Protein AF-A0AAU8L8U0-F1 (afdb_monomer_lite)

Structure (mmCIF, N/CA/C/O backbone):
data_AF-A0AAU8L8U0-F1
#
_entry.id   AF-A0AAU8L8U0-F1
#
loop_
_atom_site.group_PDB
_atom_site.id
_atom_site.type_symbol
_atom_site.label_atom_id
_atom_site.label_alt_id
_atom_site.label_comp_id
_atom_site.label_asym_id
_atom_site.label_entity_id
_atom_site.label_seq_id
_atom_site.pdbx_PDB_ins_code
_atom_site.Cartn_x
_atom_site.Cartn_y
_atom_site.Cartn_z
_atom_site.occupancy
_atom_site.B_iso_or_equiv
_atom_site.auth_seq_id
_atom_site.auth_comp_id
_atom_site.auth_asym_id
_atom_site.auth_atom_id
_atom_site.pdbx_PDB_model_num
ATOM 1 N N . MET A 1 1 ? 2.811 -18.750 1.504 1.00 63.50 1 MET A N 1
ATOM 2 C CA . MET A 1 1 ? 1.830 -18.283 2.502 1.00 63.50 1 MET A CA 1
ATOM 3 C C . MET A 1 1 ? 2.233 -16.910 3.028 1.00 63.50 1 MET A C 1
ATOM 5 O O . MET A 1 1 ? 3.402 -16.705 3.338 1.00 63.50 1 MET A O 1
ATOM 9 N N . SER A 1 2 ? 1.297 -15.963 3.066 1.00 81.81 2 SER A N 1
ATOM 10 C CA . SER A 1 2 ? 1.483 -14.589 3.555 1.00 81.81 2 SER A CA 1
ATOM 11 C C . SER A 1 2 ? 0.410 -14.260 4.590 1.00 81.81 2 SER A C 1
ATOM 13 O O . SER A 1 2 ? -0.713 -14.748 4.481 1.00 81.81 2 SER A O 1
ATOM 15 N N . HIS A 1 3 ? 0.745 -13.417 5.567 1.00 87.12 3 HIS A N 1
ATOM 16 C CA . HIS A 1 3 ? -0.188 -12.967 6.596 1.00 87.12 3 HIS A CA 1
ATOM 17 C C . HIS A 1 3 ? -0.294 -11.446 6.588 1.00 87.12 3 HIS A C 1
ATOM 19 O O . HIS A 1 3 ? 0.712 -10.741 6.707 1.00 87.12 3 HIS A O 1
ATOM 25 N N . LEU A 1 4 ? -1.519 -10.940 6.494 1.00 92.69 4 LEU A N 1
ATOM 26 C CA . LEU A 1 4 ? -1.807 -9.516 6.433 1.00 92.69 4 LEU A CA 1
ATOM 27 C C . LEU A 1 4 ? -2.650 -9.095 7.633 1.00 92.69 4 LEU A C 1
ATOM 29 O O . LEU A 1 4 ? -3.730 -9.622 7.856 1.00 92.69 4 LEU A O 1
ATOM 33 N N . PHE A 1 5 ? -2.170 -8.120 8.399 1.00 93.25 5 PHE A N 1
ATOM 34 C CA . PHE A 1 5 ? -2.991 -7.485 9.426 1.00 93.25 5 PHE A CA 1
ATOM 35 C C . PHE A 1 5 ? -4.031 -6.574 8.771 1.00 93.25 5 PHE A C 1
ATOM 37 O O . PHE A 1 5 ? -3.665 -5.721 7.958 1.00 93.25 5 PHE A O 1
ATOM 44 N N . VAL A 1 6 ? -5.295 -6.746 9.146 1.00 94.88 6 VAL A N 1
ATOM 45 C CA . VAL A 1 6 ? -6.437 -5.990 8.631 1.00 94.88 6 VAL A CA 1
ATOM 46 C C . VAL A 1 6 ? -7.261 -5.477 9.807 1.00 94.88 6 VAL A C 1
ATOM 48 O O . VAL A 1 6 ? -7.524 -6.205 10.763 1.00 94.88 6 VAL A O 1
ATOM 51 N N . THR A 1 7 ? -7.678 -4.220 9.734 1.00 94.50 7 THR A N 1
ATOM 52 C CA . THR A 1 7 ? -8.614 -3.594 10.666 1.00 94.50 7 THR A CA 1
ATOM 53 C C . THR A 1 7 ? -9.893 -3.207 9.949 1.00 94.50 7 THR A C 1
ATOM 55 O O . THR A 1 7 ? -9.892 -2.885 8.761 1.00 94.50 7 THR A O 1
ATOM 58 N N . SER A 1 8 ? -10.996 -3.230 10.686 1.00 93.06 8 SER A N 1
ATOM 59 C CA . SER A 1 8 ? -12.316 -2.851 10.197 1.00 93.06 8 SER A CA 1
ATOM 60 C C . SER A 1 8 ? -13.022 -2.003 11.242 1.00 93.06 8 SER A C 1
ATOM 62 O O . SER A 1 8 ? -13.019 -2.335 12.428 1.00 93.06 8 SER A O 1
ATOM 64 N N . GLY A 1 9 ? -13.642 -0.910 10.808 1.00 90.31 9 GLY A N 1
ATOM 65 C CA . GLY A 1 9 ? -14.450 -0.065 11.676 1.00 90.31 9 GLY A CA 1
ATOM 66 C C . GLY A 1 9 ? -15.390 0.837 10.893 1.00 90.31 9 GLY A C 1
ATOM 67 O O . GLY A 1 9 ? -15.257 0.992 9.682 1.00 90.31 9 GLY A O 1
ATOM 68 N N . LYS A 1 10 ? -16.339 1.454 11.595 1.00 89.88 10 LYS A N 1
ATOM 69 C CA . LYS A 1 10 ? -17.214 2.484 11.033 1.00 89.88 10 LYS A CA 1
ATOM 70 C C . LYS A 1 10 ? -16.925 3.823 11.690 1.00 89.88 10 LYS A C 1
ATOM 72 O O . LYS A 1 10 ? -16.724 3.892 12.902 1.00 89.88 10 LYS A O 1
ATOM 77 N N . THR A 1 11 ? -16.894 4.879 10.894 1.00 87.94 11 THR A N 1
ATOM 78 C CA . THR A 1 11 ? -16.845 6.251 11.396 1.00 87.94 11 THR A CA 1
ATOM 79 C C . THR A 1 11 ? -18.213 6.673 11.953 1.00 87.94 11 THR A C 1
ATOM 81 O O . THR A 1 11 ? -19.226 6.036 11.644 1.00 87.94 11 THR A O 1
ATOM 84 N N . PRO A 1 12 ? -18.285 7.765 12.739 1.00 86.38 12 PRO A N 1
ATOM 85 C CA . PRO A 1 12 ? -19.558 8.288 13.244 1.00 86.38 12 PRO A CA 1
ATOM 86 C C . PRO A 1 12 ? -20.561 8.666 12.143 1.00 86.38 12 PRO A C 1
ATOM 88 O O . PRO A 1 12 ? -21.763 8.554 12.352 1.00 86.38 12 PRO A O 1
ATOM 91 N N . ASP A 1 13 ? -20.080 9.071 10.962 1.00 86.19 13 ASP A N 1
ATOM 92 C CA . ASP A 1 13 ? -20.895 9.362 9.773 1.00 86.19 13 ASP A CA 1
ATOM 93 C C . ASP A 1 13 ? -21.219 8.110 8.931 1.00 86.19 13 ASP A C 1
ATOM 95 O O . ASP A 1 13 ? -21.690 8.222 7.802 1.00 86.19 13 ASP A O 1
ATOM 99 N N . GLY A 1 14 ? -20.967 6.911 9.464 1.00 84.75 14 GLY A N 1
ATOM 100 C CA . GLY A 1 14 ? -21.375 5.639 8.866 1.00 84.75 14 GLY A CA 1
ATOM 101 C C . GLY A 1 14 ? -20.469 5.114 7.751 1.00 84.75 14 GLY A C 1
ATOM 102 O O . GLY A 1 14 ? -20.778 4.073 7.172 1.00 84.75 14 GLY A O 1
ATOM 103 N N . LYS A 1 15 ? -19.340 5.770 7.454 1.00 89.56 15 LYS A N 1
ATOM 104 C CA . LYS A 1 15 ? -18.375 5.271 6.463 1.00 89.56 15 LYS A CA 1
ATOM 105 C C . LYS A 1 15 ? -17.625 4.067 7.013 1.00 89.56 15 LYS A C 1
ATOM 107 O O . LYS A 1 15 ? -17.172 4.065 8.156 1.00 89.56 15 LYS A O 1
ATOM 112 N N . GLN A 1 16 ? -17.454 3.054 6.176 1.00 91.88 16 GLN A N 1
ATOM 113 C CA . GLN A 1 16 ? -16.659 1.880 6.504 1.00 91.88 16 GLN A CA 1
ATOM 114 C C . GLN A 1 16 ? -15.181 2.192 6.251 1.00 91.88 16 GLN A C 1
ATOM 116 O O . GLN A 1 16 ? -14.804 2.628 5.167 1.00 91.88 16 GLN A O 1
ATOM 121 N N . ILE A 1 17 ? -14.338 1.948 7.246 1.00 92.88 17 ILE A N 1
ATOM 122 C CA . ILE A 1 17 ? -12.885 2.056 7.150 1.00 92.88 17 ILE A CA 1
ATOM 123 C C . ILE A 1 17 ? -12.309 0.651 7.211 1.00 92.88 17 ILE A C 1
ATOM 125 O O . ILE A 1 17 ? -12.640 -0.134 8.102 1.00 92.88 17 ILE A O 1
ATOM 129 N N . VAL A 1 18 ? -11.439 0.354 6.254 1.00 95.56 18 VAL A N 1
ATOM 130 C CA . VAL A 1 18 ? -10.649 -0.874 6.217 1.00 95.56 18 VAL A CA 1
ATOM 131 C C . VAL A 1 18 ? -9.192 -0.454 6.189 1.00 95.56 18 VAL A C 1
ATOM 133 O O . VAL A 1 18 ? -8.761 0.225 5.255 1.00 95.56 18 VAL A O 1
ATOM 136 N N . GLY A 1 19 ? -8.463 -0.788 7.247 1.00 96.19 19 GLY A N 1
ATOM 137 C CA . GLY A 1 19 ? -7.054 -0.453 7.405 1.00 96.19 19 GLY A CA 1
ATOM 138 C C . GLY A 1 19 ? -6.173 -1.688 7.336 1.00 96.19 19 GLY A C 1
ATOM 139 O O . GLY A 1 19 ? -6.618 -2.802 7.591 1.00 96.19 19 GLY A O 1
ATOM 140 N N . PHE A 1 20 ? -4.900 -1.487 7.021 1.00 96.38 20 PHE A N 1
ATOM 141 C CA . PHE A 1 20 ? -3.912 -2.563 6.903 1.00 96.38 20 PHE A CA 1
ATOM 142 C C . PHE A 1 20 ? -2.750 -2.394 7.888 1.00 96.38 20 PHE A C 1
ATOM 144 O O . PHE A 1 20 ? -1.667 -2.960 7.716 1.00 96.38 20 PHE A O 1
ATOM 151 N N . GLY A 1 21 ? -2.988 -1.615 8.944 1.00 91.38 21 GLY A N 1
ATOM 152 C CA . GLY A 1 21 ? -1.975 -1.167 9.890 1.00 91.38 21 GLY A CA 1
ATOM 153 C C . GLY A 1 21 ? -1.095 -0.050 9.330 1.00 91.38 21 GLY A C 1
ATOM 154 O O . GLY A 1 21 ? -1.320 0.465 8.232 1.00 91.38 21 GLY A O 1
ATOM 155 N N . SER A 1 22 ? -0.080 0.291 10.116 1.00 92.75 22 SER A N 1
ATOM 156 C CA . SER A 1 22 ? 0.835 1.397 9.847 1.00 92.75 22 SER A CA 1
ATOM 157 C C . SER A 1 22 ? 2.266 0.882 9.810 1.00 92.75 22 SER A C 1
ATOM 159 O O . SER A 1 22 ? 2.639 -0.001 10.589 1.00 92.75 22 SER A O 1
ATOM 161 N N . LEU A 1 23 ? 3.079 1.437 8.919 1.00 94.31 23 LEU A N 1
ATOM 162 C CA . LEU A 1 23 ? 4.527 1.274 8.976 1.00 94.31 23 LEU A CA 1
ATOM 163 C C . LEU A 1 23 ? 5.058 2.455 9.772 1.00 94.31 23 LEU A C 1
ATOM 165 O O . LEU A 1 23 ? 5.038 3.560 9.255 1.00 94.31 23 LEU A O 1
ATOM 169 N N . ASN A 1 24 ? 5.484 2.235 11.012 1.00 94.06 24 ASN A N 1
ATOM 170 C CA . ASN A 1 24 ? 6.005 3.284 11.889 1.00 94.06 24 ASN A CA 1
ATOM 171 C C . ASN A 1 24 ? 7.491 3.049 12.175 1.00 94.06 24 ASN A C 1
ATOM 173 O O . ASN A 1 24 ? 7.918 1.890 12.164 1.00 94.06 24 ASN A O 1
ATOM 177 N N . PRO A 1 25 ? 8.268 4.106 12.475 1.00 92.44 25 PRO A N 1
ATOM 178 C CA . PRO A 1 25 ? 9.609 3.950 13.019 1.00 92.44 25 PRO A CA 1
ATOM 179 C C . PRO A 1 25 ? 9.607 3.046 14.250 1.00 92.44 25 PRO A C 1
ATOM 181 O O . PRO A 1 25 ? 8.713 3.122 15.096 1.00 92.44 25 PRO A O 1
ATOM 184 N N . TYR A 1 26 ? 10.604 2.174 14.347 1.00 90.81 26 TYR A N 1
ATOM 185 C CA . TYR A 1 26 ? 10.752 1.268 15.481 1.00 90.81 26 TYR A CA 1
ATOM 186 C C . TYR A 1 26 ? 12.222 1.044 15.816 1.00 90.81 26 TYR A C 1
ATOM 188 O O . TYR A 1 26 ? 13.102 1.162 14.966 1.00 90.81 26 TYR A O 1
ATOM 196 N N . VAL A 1 27 ? 12.494 0.688 17.070 1.00 91.12 27 VAL A N 1
ATOM 197 C CA . VAL A 1 27 ? 13.848 0.354 17.515 1.00 91.12 27 VAL A CA 1
ATOM 198 C C . VAL A 1 27 ? 14.076 -1.143 17.345 1.00 91.12 27 VAL A C 1
ATOM 200 O O . VAL A 1 27 ? 13.345 -1.961 17.905 1.00 91.12 27 VAL A O 1
ATOM 203 N N . LYS A 1 28 ? 15.115 -1.508 16.594 1.00 87.31 28 LYS A N 1
ATOM 204 C CA . LYS A 1 28 ? 15.598 -2.883 16.452 1.00 87.31 28 LYS A CA 1
ATOM 205 C C . LYS A 1 28 ? 17.062 -2.930 16.848 1.00 87.31 28 LYS A C 1
ATOM 207 O O . LYS A 1 28 ? 17.863 -2.178 16.306 1.00 87.31 28 LYS A O 1
ATOM 212 N N . GLU A 1 29 ? 17.408 -3.805 17.793 1.00 89.44 29 GLU A N 1
ATOM 213 C CA . GLU A 1 29 ? 18.804 -3.998 18.229 1.00 89.44 29 GLU A CA 1
ATOM 214 C C . GLU A 1 29 ? 19.480 -2.673 18.647 1.00 89.44 29 GLU A C 1
ATOM 216 O O . GLU A 1 29 ? 20.640 -2.413 18.341 1.00 89.44 29 GLU A O 1
ATOM 221 N N . GLY A 1 30 ? 18.723 -1.790 19.312 1.00 87.19 30 GLY A N 1
ATOM 222 C CA . GLY A 1 30 ? 19.208 -0.481 19.764 1.00 87.19 30 GLY A CA 1
ATOM 223 C C . GLY A 1 30 ? 19.354 0.580 18.666 1.00 87.19 30 GLY A C 1
ATOM 224 O O . GLY A 1 30 ? 19.793 1.686 18.967 1.00 87.19 30 GLY A O 1
ATOM 225 N N . LYS A 1 31 ? 18.976 0.286 17.415 1.00 90.31 31 LYS A N 1
ATOM 226 C CA . LYS A 1 31 ? 18.974 1.245 16.303 1.00 90.31 31 LYS A CA 1
ATOM 227 C C . LYS A 1 31 ? 17.558 1.587 15.873 1.00 90.31 31 LYS A C 1
ATOM 229 O O . LYS A 1 31 ? 16.720 0.703 15.689 1.00 90.31 31 LYS A O 1
ATOM 234 N N . GLU A 1 32 ? 17.306 2.874 15.679 1.00 89.88 32 GLU A N 1
ATOM 235 C CA . GLU A 1 32 ? 16.074 3.340 15.058 1.00 89.88 32 GLU A CA 1
ATOM 236 C C . GLU A 1 32 ? 16.051 2.914 13.585 1.00 89.88 32 GLU A C 1
ATOM 238 O O . GLU A 1 32 ? 16.996 3.149 12.832 1.00 89.88 32 GLU A O 1
ATOM 243 N N . THR A 1 33 ? 14.983 2.226 13.194 1.00 90.94 33 THR A N 1
ATOM 244 C CA . THR A 1 33 ? 14.690 1.836 11.817 1.00 90.94 33 THR A CA 1
ATOM 245 C C . THR A 1 33 ? 13.476 2.631 11.367 1.00 90.94 33 THR A C 1
ATOM 247 O O . THR A 1 33 ? 12.388 2.464 11.922 1.00 90.94 33 THR A O 1
ATOM 250 N N . THR A 1 34 ? 13.659 3.494 10.371 1.00 92.12 34 THR A N 1
ATOM 251 C CA . THR A 1 34 ? 12.575 4.2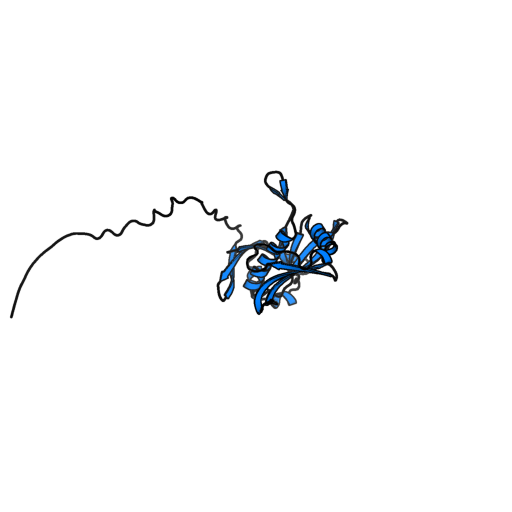65 9.760 1.00 92.12 34 THR A CA 1
ATOM 252 C C . THR A 1 34 ? 12.010 3.527 8.543 1.00 92.12 34 THR A C 1
ATOM 254 O O . THR A 1 34 ? 12.765 2.863 7.823 1.00 92.12 34 THR A O 1
ATOM 257 N N . PRO A 1 35 ? 10.691 3.616 8.290 1.00 93.12 35 PRO A N 1
ATOM 258 C CA . PRO A 1 35 ? 10.101 3.093 7.068 1.00 93.12 35 PRO A CA 1
ATOM 259 C C . PRO A 1 35 ? 10.719 3.755 5.837 1.00 93.12 35 PRO A C 1
ATOM 261 O O . PRO A 1 35 ? 10.901 4.972 5.792 1.00 93.12 35 PRO A O 1
ATOM 264 N N . ASN A 1 36 ? 10.999 2.956 4.814 1.00 94.31 36 ASN A N 1
ATOM 265 C CA . ASN A 1 36 ? 11.450 3.440 3.514 1.00 94.31 36 ASN A CA 1
ATOM 266 C C . ASN A 1 36 ? 10.485 3.020 2.393 1.00 94.31 36 ASN A C 1
ATOM 268 O O . ASN A 1 36 ? 9.559 2.231 2.592 1.00 94.31 36 ASN A O 1
ATOM 272 N N . ALA A 1 37 ? 10.720 3.530 1.180 1.00 96.25 37 ALA A N 1
ATOM 273 C CA . ALA A 1 37 ? 9.866 3.260 0.025 1.00 96.25 37 ALA A CA 1
ATOM 274 C C . ALA A 1 37 ? 9.651 1.765 -0.249 1.00 96.25 37 ALA A C 1
ATOM 276 O O . ALA A 1 37 ? 8.546 1.359 -0.601 1.00 96.25 37 ALA A O 1
ATOM 277 N N . ARG A 1 38 ? 10.681 0.929 -0.066 1.00 94.62 38 ARG A N 1
ATOM 278 C CA . ARG A 1 38 ? 10.563 -0.515 -0.304 1.00 94.62 38 ARG A CA 1
ATOM 279 C C . ARG A 1 38 ? 9.617 -1.164 0.692 1.00 94.62 38 ARG A C 1
ATOM 281 O O . ARG A 1 38 ? 8.820 -1.997 0.275 1.00 94.62 38 ARG A O 1
ATOM 288 N N . ASP A 1 39 ? 9.667 -0.768 1.962 1.00 94.75 39 ASP A N 1
ATOM 289 C CA . ASP A 1 39 ? 8.755 -1.293 2.985 1.00 94.75 39 ASP A CA 1
ATOM 290 C C . ASP A 1 39 ? 7.298 -1.008 2.605 1.00 94.75 39 ASP A C 1
ATOM 292 O O . ASP A 1 39 ? 6.445 -1.895 2.673 1.00 94.75 39 ASP A O 1
ATOM 296 N N . VAL A 1 40 ? 7.033 0.209 2.116 1.00 96.94 40 VAL A N 1
ATOM 297 C CA . VAL A 1 40 ? 5.713 0.603 1.609 1.00 96.94 40 VAL A CA 1
ATOM 298 C C . VAL A 1 40 ? 5.320 -0.238 0.400 1.00 96.94 40 VAL A C 1
ATOM 300 O O . VAL A 1 40 ? 4.207 -0.754 0.362 1.00 96.94 40 VAL A O 1
ATOM 303 N N . PHE A 1 41 ? 6.224 -0.438 -0.560 1.00 97.06 41 PHE A N 1
ATOM 304 C CA . PHE A 1 41 ? 5.947 -1.240 -1.752 1.00 97.06 41 PHE A CA 1
ATOM 305 C C . PHE A 1 41 ? 5.592 -2.687 -1.426 1.00 97.06 41 PHE A C 1
ATOM 307 O O . PHE A 1 41 ? 4.583 -3.183 -1.913 1.00 97.06 41 PHE A O 1
ATOM 314 N N . TYR A 1 42 ? 6.356 -3.351 -0.557 1.00 94.31 42 TYR A N 1
ATOM 315 C CA . TYR A 1 42 ? 6.025 -4.715 -0.140 1.00 94.31 42 TYR A CA 1
ATOM 316 C C . TYR A 1 42 ? 4.713 -4.785 0.634 1.00 94.31 42 TYR A C 1
ATOM 318 O O . TYR A 1 42 ? 3.972 -5.758 0.509 1.00 94.31 42 TYR A O 1
ATOM 326 N N . LYS A 1 43 ? 4.407 -3.759 1.432 1.00 95.69 43 LYS A N 1
ATOM 327 C CA . LYS A 1 43 ? 3.137 -3.699 2.146 1.00 95.69 43 LYS A CA 1
ATOM 328 C C . LYS A 1 43 ? 1.962 -3.517 1.182 1.00 95.69 43 LYS A C 1
ATOM 330 O O . LYS A 1 43 ? 0.965 -4.210 1.343 1.00 95.69 43 LYS A O 1
ATOM 335 N N . VAL A 1 44 ? 2.093 -2.649 0.178 1.00 96.94 44 VAL A N 1
ATOM 336 C CA . VAL A 1 44 ? 1.101 -2.458 -0.892 1.00 96.94 44 VAL A CA 1
ATOM 337 C C . VAL A 1 44 ? 0.912 -3.744 -1.703 1.00 96.94 44 VAL A C 1
ATOM 339 O O . VAL A 1 44 ? -0.223 -4.162 -1.888 1.00 96.94 44 VAL A O 1
ATOM 342 N N . ASP A 1 45 ? 1.992 -4.420 -2.099 1.00 94.06 45 ASP A N 1
ATOM 343 C CA . ASP A 1 45 ? 1.950 -5.706 -2.819 1.00 94.06 45 ASP A CA 1
ATOM 344 C C . ASP A 1 45 ? 1.250 -6.809 -1.999 1.00 94.06 45 ASP A C 1
ATOM 346 O O . ASP A 1 45 ? 0.414 -7.553 -2.506 1.00 94.06 45 ASP A O 1
ATOM 350 N N . ALA A 1 46 ? 1.510 -6.874 -0.688 1.00 93.75 46 ALA A N 1
ATOM 351 C CA . ALA A 1 46 ? 0.817 -7.809 0.198 1.00 93.75 46 ALA A CA 1
ATOM 352 C C . ALA A 1 46 ? -0.690 -7.512 0.319 1.00 93.75 46 ALA A C 1
ATOM 354 O O . ALA A 1 46 ? -1.493 -8.442 0.411 1.00 93.75 46 ALA A O 1
ATOM 355 N N . ILE A 1 47 ? -1.074 -6.231 0.330 1.00 96.50 47 ILE A N 1
ATOM 356 C CA . ILE A 1 47 ? -2.482 -5.811 0.352 1.00 96.50 47 ILE A CA 1
ATOM 357 C C . ILE A 1 47 ? -3.155 -6.120 -0.986 1.00 96.50 47 ILE A C 1
ATOM 359 O O . ILE A 1 47 ? -4.275 -6.613 -0.998 1.00 96.50 47 ILE A O 1
ATOM 363 N N . ASP A 1 48 ? -2.473 -5.903 -2.104 1.00 95.06 48 ASP A N 1
ATOM 364 C CA . ASP A 1 48 ? -2.964 -6.274 -3.430 1.00 95.06 48 ASP A CA 1
ATOM 365 C C . ASP A 1 48 ? -3.210 -7.786 -3.552 1.00 95.06 48 ASP A C 1
ATOM 367 O O . ASP A 1 48 ? -4.262 -8.208 -4.028 1.00 95.06 48 ASP A O 1
ATOM 371 N N . GLY A 1 49 ? -2.315 -8.618 -3.011 1.00 93.81 49 GLY A N 1
ATOM 372 C CA . GLY A 1 49 ? -2.549 -10.061 -2.902 1.00 93.81 49 GLY A CA 1
ATOM 373 C C . GLY A 1 49 ? -3.832 -10.406 -2.135 1.00 93.81 49 GLY A C 1
ATOM 374 O O . GLY A 1 49 ? -4.596 -11.272 -2.563 1.00 93.81 49 GLY A O 1
ATOM 375 N N . PHE A 1 50 ? -4.113 -9.699 -1.035 1.00 95.38 50 PHE A N 1
ATOM 376 C CA . PHE A 1 50 ? -5.379 -9.840 -0.309 1.00 95.38 50 PHE A CA 1
ATOM 377 C C . PHE A 1 50 ? -6.569 -9.417 -1.167 1.00 95.38 50 PHE A C 1
ATOM 379 O O . PHE A 1 50 ? -7.545 -10.157 -1.263 1.00 95.38 50 PHE A O 1
ATOM 386 N N . LEU A 1 51 ? -6.485 -8.250 -1.805 1.00 95.75 51 LEU A N 1
ATOM 387 C CA . LEU A 1 51 ? -7.562 -7.713 -2.627 1.00 95.75 51 LEU A CA 1
ATOM 388 C C . LEU A 1 51 ? -7.891 -8.634 -3.799 1.00 95.75 51 LEU A C 1
ATOM 390 O O . LEU A 1 51 ? -9.064 -8.908 -4.032 1.00 95.75 51 LEU A O 1
ATOM 394 N N . LYS A 1 52 ? -6.886 -9.211 -4.458 1.00 94.88 52 LYS A N 1
ATOM 395 C CA . LYS A 1 52 ? -7.074 -10.249 -5.481 1.00 94.88 52 LYS A CA 1
ATOM 396 C C . LYS A 1 52 ? -7.767 -11.491 -4.930 1.00 94.88 52 LYS A C 1
ATOM 398 O O . LYS A 1 52 ? -8.664 -12.015 -5.578 1.00 94.88 52 LYS A O 1
ATOM 403 N N . ALA A 1 53 ? -7.411 -11.933 -3.724 1.00 94.12 53 ALA A N 1
ATOM 404 C CA . ALA A 1 53 ? -8.036 -13.094 -3.090 1.00 94.12 53 ALA A CA 1
ATOM 405 C C . ALA A 1 53 ? -9.529 -12.898 -2.760 1.00 94.12 53 ALA A C 1
ATOM 407 O O . ALA A 1 53 ? -10.258 -13.880 -2.599 1.00 94.12 53 ALA A O 1
ATOM 408 N N . VAL A 1 54 ? -9.987 -11.646 -2.662 1.00 94.94 54 VAL A N 1
ATOM 409 C CA . VAL A 1 54 ? -11.386 -11.282 -2.384 1.00 94.94 54 VAL A CA 1
ATOM 410 C C . VAL A 1 54 ? -12.055 -10.529 -3.542 1.00 94.94 54 VAL A C 1
ATOM 412 O O . VAL A 1 54 ? -13.070 -9.866 -3.332 1.00 94.94 54 VAL A O 1
ATOM 415 N N . ASP A 1 55 ? -11.514 -10.646 -4.760 1.00 93.81 55 ASP A N 1
ATOM 416 C CA . ASP A 1 55 ? -12.015 -10.016 -5.993 1.00 93.81 55 ASP A CA 1
ATOM 417 C C . ASP A 1 55 ? -12.222 -8.488 -5.892 1.00 93.81 55 ASP A C 1
ATOM 419 O O . ASP A 1 55 ? -13.181 -7.936 -6.431 1.00 93.81 55 ASP A O 1
ATOM 423 N N . ALA A 1 56 ? -11.337 -7.793 -5.176 1.00 94.38 56 ALA A N 1
ATOM 424 C CA . ALA A 1 56 ? -11.385 -6.353 -4.913 1.00 94.38 56 ALA A CA 1
ATOM 425 C C . ALA A 1 56 ? -10.107 -5.607 -5.341 1.00 94.38 56 ALA A C 1
ATOM 427 O O . ALA A 1 56 ? -9.833 -4.508 -4.860 1.00 94.38 56 ALA A O 1
ATOM 428 N N . ASP A 1 57 ? -9.336 -6.187 -6.260 1.00 91.50 57 ASP A N 1
ATOM 429 C CA . ASP A 1 57 ? -8.058 -5.680 -6.789 1.00 91.50 57 ASP A CA 1
ATOM 430 C C . ASP A 1 57 ? -8.163 -4.326 -7.509 1.00 91.50 57 ASP A C 1
ATOM 432 O O . ASP A 1 57 ? -7.168 -3.650 -7.727 1.00 91.50 57 ASP A O 1
ATOM 436 N N . ARG A 1 58 ? -9.381 -3.885 -7.836 1.00 90.81 58 ARG A N 1
ATOM 437 C CA . ARG A 1 58 ? -9.651 -2.577 -8.456 1.00 90.81 58 ARG A CA 1
ATOM 438 C C . ARG A 1 58 ? -9.819 -1.429 -7.464 1.00 90.81 58 ARG A C 1
ATOM 440 O O . ARG A 1 58 ? -10.096 -0.309 -7.893 1.00 90.81 58 ARG A O 1
ATOM 447 N N . ILE A 1 59 ? -9.771 -1.690 -6.157 1.00 93.31 59 ILE A N 1
ATOM 448 C CA . ILE A 1 59 ? -9.909 -0.647 -5.136 1.00 93.31 59 ILE A CA 1
ATOM 449 C C . ILE A 1 59 ? -8.523 -0.069 -4.828 1.00 93.31 59 ILE A C 1
ATOM 451 O O . ILE A 1 59 ? -7.700 -0.782 -4.256 1.00 93.31 59 ILE A O 1
ATOM 455 N N . PRO A 1 60 ? -8.274 1.226 -5.103 1.00 94.00 60 PRO A N 1
ATOM 456 C CA . PRO A 1 60 ? -7.013 1.848 -4.732 1.00 94.00 60 PRO A CA 1
ATOM 457 C C . PRO A 1 60 ? -6.839 1.917 -3.217 1.00 94.00 60 PRO A C 1
ATOM 459 O O . PRO A 1 60 ? -7.805 1.924 -2.440 1.00 94.00 60 PRO A O 1
ATOM 462 N N . LEU A 1 61 ? -5.585 2.035 -2.803 1.00 97.88 61 LEU A N 1
ATOM 463 C CA . LEU A 1 61 ? -5.207 2.279 -1.422 1.00 97.88 61 LEU A CA 1
ATOM 464 C C . LEU A 1 61 ? -4.981 3.769 -1.196 1.00 97.88 61 LEU A C 1
ATOM 466 O O . LEU A 1 61 ? -4.440 4.471 -2.049 1.00 97.88 61 LEU A O 1
ATOM 470 N N . THR A 1 62 ? -5.328 4.239 -0.007 1.00 97.88 62 THR A N 1
ATOM 471 C CA . THR A 1 62 ? -4.912 5.543 0.497 1.00 97.88 62 THR A CA 1
ATOM 472 C C . THR A 1 62 ? -3.727 5.339 1.431 1.00 97.88 62 THR A C 1
ATOM 474 O O . THR A 1 62 ? -3.816 4.587 2.401 1.00 97.88 62 THR A O 1
ATOM 477 N N . LEU A 1 63 ? -2.628 6.034 1.152 1.00 98.19 63 LEU A N 1
ATOM 478 C CA . LEU A 1 63 ? -1.490 6.168 2.051 1.00 98.19 63 LEU A CA 1
ATOM 479 C C . LEU A 1 63 ? -1.582 7.524 2.744 1.00 98.19 63 LEU A C 1
ATOM 481 O O . LEU A 1 63 ? -1.699 8.556 2.080 1.00 98.19 63 LEU A O 1
ATOM 485 N N . LYS A 1 64 ? -1.509 7.533 4.070 1.00 97.75 64 LYS A N 1
ATOM 486 C CA . LYS A 1 64 ? -1.490 8.759 4.865 1.00 97.75 64 LYS A CA 1
ATOM 487 C C . LYS A 1 64 ? -0.134 8.898 5.547 1.00 97.75 64 LYS A C 1
ATOM 489 O O . LYS A 1 64 ? 0.167 8.140 6.463 1.00 97.75 64 LYS A O 1
ATOM 494 N N . GLY A 1 65 ? 0.658 9.861 5.087 1.00 96.69 65 GLY A N 1
ATOM 495 C CA . GLY A 1 65 ? 1.945 10.244 5.669 1.00 96.69 65 GLY A CA 1
ATOM 496 C C . GLY A 1 65 ? 1.931 11.683 6.191 1.00 96.69 65 GLY A C 1
ATOM 497 O O . GLY A 1 65 ? 0.867 12.278 6.388 1.00 96.69 65 GLY A O 1
ATOM 498 N N . LYS A 1 66 ? 3.119 12.256 6.398 1.00 96.12 66 LYS A N 1
ATOM 499 C CA . LYS A 1 66 ? 3.315 13.620 6.911 1.00 96.12 66 LYS A CA 1
ATOM 500 C C . LYS A 1 66 ? 4.189 14.462 5.993 1.00 96.12 66 LYS A C 1
ATOM 502 O O . LYS A 1 66 ? 5.3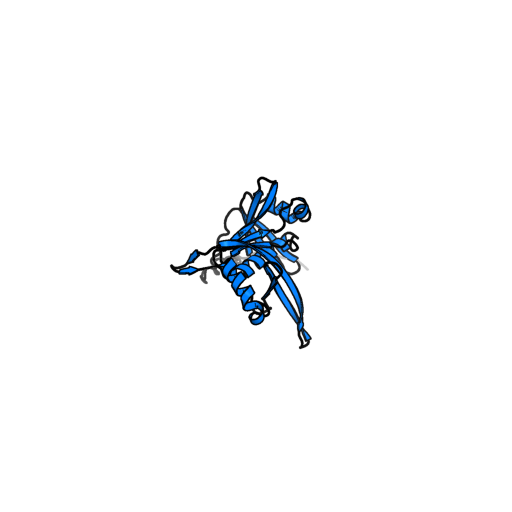29 14.096 5.753 1.00 96.12 66 LYS A O 1
ATOM 507 N N . ASP A 1 67 ? 3.704 15.610 5.540 1.00 91.75 67 ASP A N 1
ATOM 508 C CA . ASP A 1 67 ? 4.527 16.529 4.749 1.00 91.75 67 ASP A CA 1
ATOM 509 C C . ASP A 1 67 ? 5.650 17.201 5.574 1.00 91.75 67 ASP A C 1
ATOM 511 O O . ASP A 1 67 ? 5.833 16.954 6.774 1.00 91.75 67 ASP A O 1
ATOM 515 N N . ASN A 1 68 ? 6.412 18.081 4.917 1.00 86.12 68 ASN A N 1
ATOM 516 C CA . ASN A 1 68 ? 7.512 18.830 5.531 1.00 86.12 68 ASN A CA 1
ATOM 517 C C . ASN A 1 68 ? 7.070 19.729 6.698 1.00 86.12 68 ASN A C 1
ATOM 519 O O . ASN A 1 68 ? 7.877 20.019 7.579 1.00 86.12 68 ASN A O 1
ATOM 523 N N . GLU A 1 69 ? 5.803 20.137 6.729 1.00 90.94 69 GLU A N 1
ATOM 524 C CA . GLU A 1 69 ? 5.215 20.969 7.780 1.00 90.94 69 GLU A CA 1
ATOM 525 C C . GLU A 1 69 ? 4.555 20.122 8.884 1.00 90.94 69 GLU A C 1
ATOM 527 O O . GLU A 1 69 ? 4.031 20.657 9.861 1.00 90.94 69 GLU A O 1
ATOM 532 N N . GLY A 1 70 ? 4.584 18.790 8.760 1.00 90.00 70 GLY A N 1
ATOM 533 C CA . GLY A 1 70 ? 3.935 17.862 9.685 1.00 90.00 70 GLY A CA 1
ATOM 534 C C . GLY A 1 70 ? 2.419 17.742 9.493 1.00 90.00 70 GLY A C 1
ATOM 535 O O . GLY A 1 70 ? 1.745 17.121 10.329 1.00 90.00 70 GLY A O 1
ATOM 536 N N . LYS A 1 71 ? 1.875 18.298 8.407 1.00 94.38 71 LYS A N 1
ATOM 537 C CA . LYS A 1 71 ? 0.469 18.148 8.028 1.00 94.38 71 LYS A CA 1
ATOM 538 C C . LYS A 1 71 ? 0.252 16.800 7.349 1.00 94.38 71 LYS A C 1
ATOM 540 O O . LYS A 1 71 ? 1.184 16.159 6.865 1.00 94.38 71 LYS A O 1
ATOM 545 N N . ASP A 1 72 ? -0.993 16.338 7.378 1.00 96.06 72 ASP A N 1
ATOM 546 C CA . ASP A 1 72 ? -1.367 15.069 6.759 1.00 96.06 72 ASP A CA 1
ATOM 547 C C . ASP A 1 72 ? -1.238 15.169 5.234 1.00 96.06 72 ASP A C 1
ATOM 549 O O . ASP A 1 72 ? -1.905 15.992 4.607 1.00 96.06 72 ASP A O 1
ATOM 553 N N . LEU A 1 73 ? -0.413 14.300 4.646 1.00 96.19 73 LEU A N 1
ATOM 554 C CA . LEU A 1 73 ? -0.313 14.131 3.200 1.00 96.19 73 LEU A CA 1
ATOM 555 C C . LEU A 1 73 ? -1.004 12.830 2.799 1.00 96.19 73 LEU A C 1
ATOM 557 O O . LEU A 1 73 ? -0.610 11.745 3.235 1.00 96.19 73 LEU A O 1
ATOM 561 N N . PHE A 1 74 ? -2.020 12.948 1.949 1.00 96.88 74 PHE A N 1
ATOM 562 C CA . PHE A 1 74 ? -2.744 11.810 1.397 1.00 96.88 74 PHE A CA 1
ATOM 563 C C . PHE A 1 74 ? -2.227 11.498 -0.002 1.00 96.88 74 PHE A C 1
ATOM 565 O O . PHE A 1 74 ? -2.200 12.363 -0.874 1.00 96.88 74 PHE A O 1
ATOM 572 N N . MET A 1 75 ? -1.844 10.247 -0.208 1.00 97.75 75 MET A N 1
ATOM 573 C CA . MET A 1 75 ? -1.365 9.718 -1.480 1.00 97.75 75 MET A CA 1
ATOM 574 C C . MET A 1 75 ? -2.234 8.523 -1.858 1.00 97.75 75 MET A C 1
ATOM 576 O O . MET A 1 75 ? -2.785 7.856 -0.978 1.00 97.75 75 MET A O 1
ATOM 580 N N . LYS A 1 76 ? -2.361 8.227 -3.150 1.00 97.81 76 LYS A N 1
ATOM 581 C CA . LYS A 1 76 ? -3.024 6.991 -3.593 1.00 97.81 76 LYS A CA 1
ATOM 582 C C . LYS A 1 76 ? -1.993 5.990 -4.065 1.00 97.81 76 LYS A C 1
ATOM 584 O O . LYS A 1 76 ? -1.038 6.372 -4.732 1.00 97.81 76 LYS A O 1
ATOM 589 N N . ALA A 1 77 ? -2.203 4.725 -3.744 1.00 97.94 77 ALA A N 1
ATOM 590 C CA . ALA A 1 77 ? -1.376 3.631 -4.214 1.00 97.94 77 ALA A CA 1
ATOM 591 C C . ALA A 1 77 ? -2.221 2.595 -4.950 1.00 97.94 77 ALA A C 1
ATOM 593 O O . ALA A 1 77 ? -3.346 2.298 -4.550 1.00 97.94 77 ALA A O 1
ATOM 594 N N . ASP A 1 78 ? -1.652 2.049 -6.014 1.00 96.44 78 ASP A N 1
ATOM 595 C CA . ASP A 1 78 ? -2.256 0.987 -6.812 1.00 96.44 78 ASP A CA 1
ATOM 596 C C . ASP A 1 78 ? -1.165 -0.006 -7.217 1.00 96.44 78 ASP A C 1
ATOM 598 O O . ASP A 1 78 ? -0.012 0.394 -7.415 1.00 96.44 78 ASP A O 1
ATOM 602 N N . ALA A 1 79 ? -1.512 -1.284 -7.318 1.00 94.88 79 ALA A N 1
ATOM 603 C CA . ALA A 1 79 ? -0.602 -2.355 -7.684 1.00 94.88 79 ALA A CA 1
ATOM 604 C C . ALA A 1 79 ? -1.195 -3.153 -8.839 1.00 94.88 79 ALA A C 1
ATOM 606 O O . ALA A 1 79 ? -2.348 -3.565 -8.826 1.00 94.88 79 ALA A O 1
ATOM 607 N N . PHE A 1 80 ? -0.391 -3.379 -9.868 1.00 92.56 80 PHE A N 1
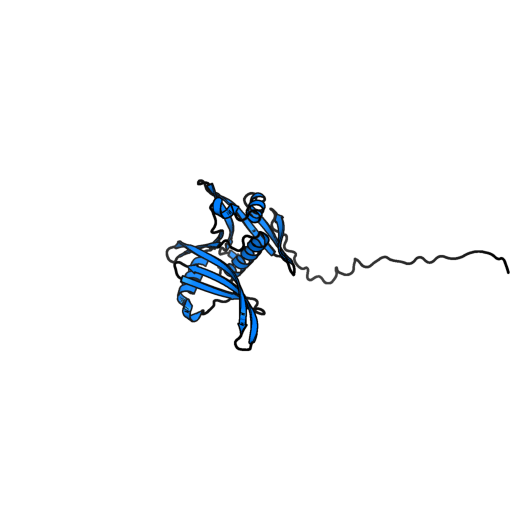ATOM 608 C CA . PHE A 1 80 ? -0.865 -4.006 -11.089 1.00 92.56 80 PHE A CA 1
ATOM 609 C C . PHE A 1 80 ? 0.259 -4.760 -11.783 1.00 92.56 80 PHE A C 1
ATOM 611 O O . PHE A 1 80 ? 1.447 -4.490 -11.603 1.00 92.56 80 PHE A O 1
ATOM 618 N N . TYR A 1 81 ? -0.118 -5.732 -12.603 1.00 88.88 81 TYR A N 1
ATOM 619 C CA . TYR A 1 81 ? 0.822 -6.513 -13.388 1.00 88.88 81 TYR A CA 1
ATOM 620 C C . TYR A 1 81 ? 0.770 -6.064 -14.843 1.00 88.88 81 TYR A C 1
ATOM 622 O O . TYR A 1 81 ? -0.305 -5.943 -15.426 1.00 88.88 81 TYR A O 1
ATOM 630 N N . THR A 1 82 ? 1.936 -5.819 -15.437 1.00 88.50 82 THR A N 1
ATOM 631 C CA . THR A 1 82 ? 2.044 -5.484 -16.862 1.00 88.50 82 THR A CA 1
ATOM 632 C C . THR A 1 82 ? 2.890 -6.515 -17.581 1.00 88.50 82 THR A C 1
ATOM 634 O O . THR A 1 82 ? 3.909 -6.969 -17.060 1.00 88.50 82 THR A O 1
ATOM 637 N N . GLN A 1 83 ? 2.463 -6.877 -18.787 1.00 88.44 83 GLN A N 1
ATOM 638 C CA . GLN A 1 83 ? 3.202 -7.748 -19.693 1.00 88.44 83 GLN A CA 1
ATOM 639 C C . GLN A 1 83 ? 3.641 -6.954 -20.918 1.00 88.44 83 GLN A C 1
ATOM 641 O O . GLN A 1 83 ? 2.970 -6.009 -21.334 1.00 88.44 83 GLN A O 1
ATOM 646 N N . GLY A 1 84 ? 4.771 -7.339 -21.495 1.00 85.12 84 GLY A N 1
ATOM 647 C CA . GLY A 1 84 ? 5.297 -6.711 -22.694 1.00 85.12 84 GLY A CA 1
ATOM 648 C C . GLY A 1 84 ? 6.304 -7.599 -23.404 1.00 85.12 84 GLY A C 1
ATOM 649 O O . GLY A 1 84 ? 6.607 -8.707 -22.966 1.00 85.12 84 GLY A O 1
ATOM 650 N N . THR A 1 85 ? 6.825 -7.091 -24.515 1.00 86.69 85 THR A N 1
ATOM 651 C CA . THR A 1 85 ? 7.920 -7.715 -25.262 1.00 86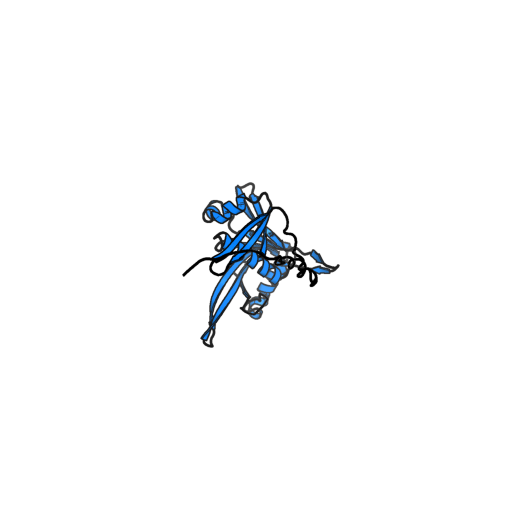.69 85 THR A CA 1
ATOM 652 C C . THR A 1 85 ? 9.089 -6.739 -25.286 1.00 86.69 85 THR A C 1
ATOM 654 O O . THR A 1 85 ? 8.900 -5.553 -25.559 1.00 86.69 85 THR A O 1
ATOM 657 N N . SER A 1 86 ? 10.285 -7.205 -24.929 1.00 83.50 86 SER A N 1
ATOM 658 C CA . SER A 1 86 ? 11.497 -6.388 -24.935 1.00 83.50 86 SER A CA 1
ATOM 659 C C . SER A 1 86 ? 11.888 -6.006 -26.368 1.00 83.50 86 SER A C 1
ATOM 661 O O . SER A 1 86 ? 11.395 -6.580 -27.340 1.00 83.50 86 SER A O 1
ATOM 663 N N . LYS A 1 87 ? 12.832 -5.067 -26.516 1.00 85.56 87 LYS A N 1
ATOM 664 C CA . LYS A 1 87 ? 13.401 -4.716 -27.833 1.00 85.56 87 LYS A CA 1
ATOM 665 C C . LYS A 1 87 ? 14.068 -5.907 -28.534 1.00 85.56 87 LYS A C 1
ATOM 667 O O . LYS A 1 87 ? 14.194 -5.901 -29.750 1.00 85.56 87 LYS A O 1
ATOM 672 N N . GLU A 1 88 ? 14.471 -6.914 -27.766 1.00 87.75 88 GLU A N 1
ATOM 673 C CA . GLU A 1 88 ? 15.107 -8.149 -28.234 1.00 87.75 88 GLU A CA 1
ATOM 674 C C . GLU A 1 88 ? 14.079 -9.257 -28.530 1.00 87.75 88 GLU A C 1
ATOM 676 O O . GLU A 1 88 ? 14.453 -10.394 -28.796 1.00 87.75 88 GLU A O 1
ATOM 681 N N . GLY A 1 89 ? 12.776 -8.956 -28.467 1.00 86.62 89 GLY A N 1
ATOM 682 C CA . GLY A 1 89 ? 11.710 -9.927 -28.726 1.00 86.62 89 GLY A CA 1
ATOM 683 C C . GLY A 1 89 ? 11.379 -10.839 -27.540 1.00 86.62 89 GLY A C 1
ATOM 684 O O . GLY A 1 89 ? 10.590 -11.769 -27.687 1.00 86.62 89 GLY A O 1
ATOM 685 N N . VAL A 1 90 ? 11.946 -10.589 -26.356 1.00 86.44 90 VAL A N 1
ATOM 686 C CA . VAL A 1 90 ? 11.739 -11.435 -25.172 1.00 86.44 90 VAL A CA 1
ATOM 687 C C . VAL A 1 90 ? 10.499 -10.976 -24.412 1.00 86.44 90 VAL A C 1
ATOM 689 O O . VAL A 1 90 ? 10.427 -9.831 -23.959 1.00 86.44 90 VAL A O 1
ATOM 692 N N . ALA A 1 91 ? 9.524 -11.870 -24.246 1.00 86.06 91 ALA A N 1
ATOM 693 C CA . ALA A 1 91 ? 8.359 -11.606 -23.410 1.00 86.06 91 ALA A CA 1
ATOM 694 C C . ALA A 1 91 ? 8.785 -11.393 -21.950 1.00 86.06 91 ALA A C 1
ATOM 696 O O . ALA A 1 91 ? 9.575 -12.160 -21.398 1.00 86.06 91 ALA A O 1
ATOM 697 N N . TYR A 1 92 ? 8.241 -10.363 -21.313 1.00 85.38 92 TYR A N 1
ATOM 698 C CA . TYR A 1 92 ? 8.471 -10.084 -19.904 1.00 85.38 92 TYR A CA 1
ATOM 699 C C . TYR A 1 92 ? 7.167 -9.731 -19.200 1.00 85.38 92 TYR A C 1
ATOM 701 O O . TYR A 1 92 ? 6.205 -9.250 -19.799 1.00 85.38 92 TYR A O 1
ATOM 709 N N . GLY A 1 93 ? 7.168 -9.947 -17.891 1.00 84.94 93 GLY A N 1
ATOM 710 C CA . GLY A 1 93 ? 6.120 -9.499 -16.995 1.00 84.94 93 GLY A CA 1
ATOM 711 C C . GLY A 1 93 ? 6.725 -8.787 -15.797 1.00 84.94 93 GLY A C 1
ATOM 712 O O . GLY A 1 93 ? 7.797 -9.164 -15.319 1.00 84.94 93 GLY A O 1
ATOM 713 N N . VAL A 1 94 ? 6.055 -7.740 -15.333 1.00 90.00 94 VAL A N 1
ATOM 714 C CA . VAL A 1 94 ? 6.553 -6.887 -14.257 1.00 90.00 94 VAL A CA 1
ATOM 715 C C . VAL A 1 94 ? 5.408 -6.472 -13.343 1.00 90.00 94 VAL A C 1
ATOM 717 O O . VAL A 1 94 ? 4.381 -5.962 -13.801 1.00 90.00 94 VAL A O 1
ATOM 720 N N . ASN A 1 95 ? 5.599 -6.704 -12.043 1.00 90.94 95 ASN A N 1
ATOM 721 C CA . ASN A 1 95 ? 4.727 -6.150 -11.013 1.00 90.94 95 ASN A CA 1
ATOM 722 C C . ASN A 1 95 ? 5.073 -4.675 -10.855 1.00 90.94 95 ASN A C 1
ATOM 724 O O . ASN A 1 95 ? 6.246 -4.323 -10.687 1.00 90.94 95 ASN A O 1
ATOM 728 N N . LYS A 1 96 ? 4.057 -3.826 -10.914 1.00 95.38 96 LYS A N 1
ATOM 729 C CA . LYS A 1 96 ? 4.183 -2.384 -10.792 1.00 95.38 96 LYS A CA 1
ATOM 730 C C . LYS A 1 96 ? 3.356 -1.878 -9.633 1.00 95.38 96 LYS A C 1
ATOM 732 O O . LYS A 1 96 ? 2.277 -2.388 -9.359 1.00 95.38 96 LYS A O 1
ATOM 737 N N . ILE A 1 97 ? 3.874 -0.841 -8.998 1.00 97.06 97 ILE A N 1
ATOM 738 C CA . ILE A 1 97 ? 3.156 -0.034 -8.024 1.00 97.06 97 ILE A CA 1
ATOM 739 C C . ILE A 1 97 ? 3.174 1.397 -8.532 1.00 97.06 97 ILE A C 1
ATOM 741 O O . ILE A 1 97 ? 4.230 1.899 -8.919 1.00 97.06 97 ILE A O 1
ATOM 745 N N . SER A 1 98 ? 2.020 2.053 -8.536 1.00 97.44 98 SER A N 1
ATOM 746 C CA . SER A 1 98 ? 1.932 3.493 -8.757 1.00 97.44 98 SER A CA 1
ATOM 747 C C . SER A 1 98 ? 1.603 4.211 -7.463 1.00 97.44 98 SER A C 1
ATOM 749 O O . SER A 1 98 ? 0.710 3.767 -6.748 1.00 97.44 98 SER A O 1
ATOM 751 N N . ILE A 1 99 ? 2.277 5.331 -7.206 1.00 98.00 99 ILE A N 1
ATOM 752 C CA . ILE A 1 99 ? 1.971 6.247 -6.105 1.00 98.00 99 ILE A CA 1
ATOM 753 C C . ILE A 1 99 ? 1.603 7.607 -6.697 1.00 98.00 99 ILE A C 1
ATOM 755 O O . ILE A 1 99 ? 2.412 8.211 -7.395 1.00 98.00 99 ILE A O 1
ATOM 759 N N . GLU A 1 100 ? 0.392 8.079 -6.431 1.00 97.88 100 GLU A N 1
ATOM 760 C CA . GLU A 1 100 ? -0.107 9.401 -6.818 1.00 97.88 100 GLU A CA 1
ATOM 761 C C . GLU A 1 100 ? 0.041 10.372 -5.643 1.00 97.88 100 GLU A C 1
ATOM 763 O O . GLU A 1 100 ? -0.457 10.102 -4.545 1.00 97.88 100 GLU A O 1
ATOM 768 N N . ILE A 1 101 ? 0.726 11.491 -5.881 1.00 95.62 101 ILE A N 1
ATOM 769 C CA . ILE A 1 101 ? 0.965 12.570 -4.918 1.00 95.62 101 ILE A CA 1
ATOM 770 C C . ILE A 1 101 ? 0.496 13.865 -5.583 1.00 95.62 101 ILE A C 1
ATOM 772 O O . ILE A 1 101 ? 1.150 14.379 -6.489 1.00 95.62 101 ILE A O 1
ATOM 776 N N . GLY A 1 102 ? -0.672 14.368 -5.178 1.00 91.12 102 GLY A N 1
ATOM 777 C CA . GLY A 1 102 ? -1.336 15.441 -5.921 1.00 91.12 102 GLY A CA 1
ATOM 778 C C . GLY A 1 102 ? -1.692 14.983 -7.339 1.00 91.12 102 GLY A C 1
ATOM 779 O O . GLY A 1 102 ? -2.386 13.983 -7.504 1.00 91.12 102 GLY A O 1
ATOM 780 N N . GLU A 1 103 ? -1.213 15.703 -8.352 1.00 91.94 103 GLU A N 1
ATOM 781 C CA . GLU A 1 103 ? -1.412 15.363 -9.772 1.00 91.94 103 GLU A CA 1
ATOM 782 C C . GLU A 1 103 ? -0.261 14.531 -10.360 1.00 91.94 103 GLU A C 1
ATOM 784 O O . GLU A 1 103 ? -0.345 14.043 -11.489 1.00 91.94 103 GLU A O 1
ATOM 789 N N . GLU A 1 104 ? 0.823 14.350 -9.605 1.00 96.00 104 GLU A N 1
ATOM 790 C CA . GLU A 1 104 ? 2.009 13.645 -10.070 1.00 96.00 104 GLU A CA 1
ATOM 791 C C . GLU A 1 104 ? 1.979 12.166 -9.684 1.00 96.00 104 GLU A C 1
ATOM 793 O O . GLU A 1 104 ? 1.372 11.760 -8.689 1.00 96.00 104 GLU A O 1
ATOM 798 N N . ARG A 1 105 ? 2.667 11.332 -10.474 1.00 97.00 105 ARG A N 1
ATOM 799 C CA . ARG A 1 105 ? 2.667 9.880 -10.282 1.00 97.00 105 ARG A CA 1
ATOM 800 C C . ARG A 1 105 ? 4.062 9.278 -10.372 1.00 97.00 105 ARG A C 1
ATOM 802 O O . ARG A 1 105 ? 4.736 9.375 -11.396 1.00 97.00 105 ARG A O 1
ATOM 809 N N . LEU A 1 106 ? 4.447 8.577 -9.312 1.00 97.56 106 LEU A N 1
ATOM 810 C CA . LEU A 1 106 ? 5.602 7.691 -9.273 1.00 97.56 106 LEU A CA 1
ATOM 811 C C . LEU A 1 106 ? 5.192 6.287 -9.699 1.00 97.56 106 LEU A C 1
ATOM 813 O O . LEU A 1 106 ? 4.094 5.831 -9.389 1.00 97.56 106 LEU A O 1
ATOM 817 N N . TYR A 1 107 ? 6.115 5.582 -10.344 1.00 97.25 107 TYR A N 1
ATOM 818 C CA . TYR A 1 107 ? 5.994 4.154 -10.600 1.00 97.25 107 TYR A CA 1
ATOM 819 C C . TYR A 1 107 ? 7.197 3.435 -10.005 1.00 97.25 107 TYR A C 1
ATOM 821 O O . TYR A 1 107 ? 8.313 3.954 -10.042 1.00 97.25 107 TYR A O 1
ATOM 829 N N . ALA A 1 108 ? 6.975 2.242 -9.473 1.00 97.06 108 ALA A N 1
ATOM 830 C CA . ALA A 1 108 ? 8.021 1.335 -9.042 1.00 97.06 108 ALA A CA 1
ATOM 831 C C . ALA A 1 108 ? 7.772 -0.050 -9.634 1.00 97.06 108 ALA A C 1
ATOM 833 O O . ALA A 1 108 ? 6.649 -0.549 -9.603 1.00 97.06 108 ALA A O 1
ATOM 834 N N . SER A 1 109 ? 8.825 -0.675 -10.149 1.00 94.75 109 SER A N 1
ATOM 835 C CA . SER A 1 109 ? 8.761 -1.977 -10.808 1.00 94.75 109 SER A CA 1
ATOM 836 C C . SER A 1 109 ? 9.564 -3.026 -10.043 1.00 94.75 109 SER A C 1
ATOM 838 O O . SER A 1 109 ? 10.699 -2.777 -9.626 1.00 94.75 109 SER A O 1
ATOM 840 N N . LYS A 1 110 ? 9.003 -4.233 -9.922 1.00 92.69 110 LYS A N 1
ATOM 841 C CA . LYS A 1 110 ? 9.719 -5.452 -9.527 1.00 92.69 110 LYS A CA 1
ATOM 842 C C . LYS A 1 110 ? 9.808 -6.383 -10.732 1.00 92.69 110 LYS A C 1
ATOM 844 O O . LYS A 1 110 ? 8.820 -6.989 -11.149 1.00 92.69 110 LYS A O 1
ATOM 849 N N . PHE A 1 111 ? 11.003 -6.464 -11.306 1.00 80.06 111 PHE A N 1
ATOM 850 C CA . PHE A 1 111 ? 11.288 -7.318 -12.458 1.00 80.06 111 PHE A CA 1
ATOM 851 C C . PHE A 1 111 ? 11.454 -8.776 -12.030 1.00 80.06 111 PHE A C 1
ATOM 853 O O . PHE A 1 111 ? 11.989 -9.053 -10.956 1.00 80.06 111 PHE A O 1
ATOM 860 N N . ALA A 1 112 ? 11.048 -9.710 -12.891 1.00 70.44 112 ALA A N 1
ATOM 861 C CA . ALA A 1 112 ? 11.333 -11.127 -12.694 1.00 70.44 112 ALA A CA 1
ATOM 862 C C . ALA A 1 112 ? 12.849 -11.351 -12.512 1.00 70.44 112 ALA A C 1
ATOM 864 O O . ALA A 1 112 ? 13.656 -10.799 -13.260 1.00 70.44 112 ALA A O 1
ATOM 865 N N . GLY A 1 113 ? 13.233 -12.115 -11.486 1.00 67.69 113 GLY A N 1
ATOM 866 C CA . GLY A 1 113 ? 14.638 -12.338 -11.118 1.00 67.69 113 GLY A CA 1
ATOM 867 C C . GLY A 1 113 ? 15.282 -11.220 -10.287 1.00 67.69 113 GLY A C 1
ATOM 868 O O . GLY A 1 113 ? 16.432 -11.362 -9.880 1.00 67.69 113 GLY A O 1
ATOM 869 N N . LYS A 1 114 ? 14.566 -10.123 -9.995 1.00 75.06 114 LYS A N 1
ATOM 870 C CA . LYS A 1 114 ? 14.968 -9.150 -8.973 1.00 75.06 114 LYS A CA 1
ATOM 871 C C . LYS A 1 114 ? 14.136 -9.340 -7.714 1.00 75.06 114 LYS A C 1
ATOM 873 O O . LYS A 1 114 ? 12.908 -9.357 -7.748 1.00 75.06 114 LYS A O 1
ATOM 878 N N . GLU A 1 115 ? 14.827 -9.395 -6.583 1.00 79.06 115 GLU A N 1
ATOM 879 C CA . GLU A 1 115 ? 14.187 -9.564 -5.278 1.00 79.06 115 GLU A CA 1
ATOM 880 C C . GLU A 1 115 ? 13.396 -8.318 -4.842 1.00 79.06 115 GLU A C 1
ATOM 882 O O . GLU A 1 115 ? 12.462 -8.436 -4.048 1.00 79.06 115 GLU A O 1
ATOM 887 N N . THR A 1 116 ? 13.710 -7.129 -5.382 1.00 89.31 116 THR A N 1
ATOM 888 C CA . THR A 1 116 ? 13.236 -5.840 -4.843 1.00 89.31 116 THR A CA 1
ATOM 889 C C . THR A 1 116 ? 12.574 -4.912 -5.862 1.00 89.31 116 THR A C 1
ATOM 891 O O . THR A 1 116 ? 12.869 -4.952 -7.059 1.00 89.31 116 THR A O 1
ATOM 894 N N . TYR A 1 117 ? 11.676 -4.058 -5.358 1.00 93.88 117 TYR A N 1
ATOM 895 C CA . TYR A 1 117 ? 11.112 -2.927 -6.096 1.00 93.88 117 TYR A CA 1
ATOM 896 C C . TYR A 1 117 ? 12.126 -1.783 -6.205 1.00 93.88 117 TYR A C 1
ATOM 898 O O . TYR A 1 117 ? 12.863 -1.482 -5.257 1.00 93.88 117 TYR A O 1
ATOM 906 N N . ALA A 1 118 ? 12.106 -1.101 -7.348 1.00 94.00 118 ALA A N 1
ATOM 907 C CA . ALA A 1 118 ? 12.842 0.136 -7.581 1.00 94.00 118 ALA A CA 1
ATOM 908 C C . ALA A 1 118 ? 11.975 1.138 -8.347 1.00 94.00 118 ALA A C 1
ATOM 910 O O . ALA A 1 118 ? 11.135 0.735 -9.148 1.00 94.00 118 ALA A O 1
ATOM 911 N N . PHE A 1 119 ? 12.195 2.433 -8.112 1.00 96.44 119 PHE A N 1
ATOM 912 C CA . PHE A 1 119 ? 11.512 3.493 -8.850 1.00 96.44 119 PHE A CA 1
ATOM 913 C C . PHE A 1 119 ? 11.867 3.464 -10.339 1.00 96.44 119 PHE A C 1
ATOM 915 O O . PHE A 1 119 ? 13.042 3.416 -10.713 1.00 96.44 119 PHE A O 1
ATOM 922 N N . ASP A 1 120 ? 10.844 3.568 -11.181 1.00 94.19 120 ASP A N 1
ATOM 923 C CA . ASP A 1 120 ? 10.989 3.803 -12.610 1.00 94.19 120 ASP A CA 1
ATOM 924 C C . ASP A 1 120 ? 11.453 5.258 -12.824 1.00 94.19 120 ASP A C 1
ATOM 926 O O . ASP A 1 120 ? 10.917 6.194 -12.224 1.00 94.19 120 ASP A O 1
ATOM 930 N N . ASN A 1 121 ? 12.439 5.464 -13.705 1.00 93.50 121 ASN A N 1
ATOM 931 C CA . ASN A 1 121 ? 12.984 6.790 -14.040 1.00 93.50 121 ASN A CA 1
ATOM 932 C C . ASN A 1 121 ? 13.422 7.616 -12.812 1.00 93.50 121 ASN A C 1
ATOM 934 O O . ASN A 1 121 ? 13.140 8.812 -12.737 1.00 93.50 121 ASN A O 1
ATOM 938 N N . ALA A 1 122 ? 14.110 6.981 -11.855 1.00 93.69 122 ALA A N 1
ATOM 939 C CA . ALA A 1 122 ? 14.460 7.584 -10.567 1.00 93.69 122 ALA A CA 1
ATOM 940 C C . ALA A 1 122 ? 15.135 8.966 -10.673 1.00 93.69 122 ALA A C 1
ATOM 942 O O . ALA A 1 122 ? 14.804 9.854 -9.896 1.00 93.69 122 ALA A O 1
ATOM 943 N N . GLU A 1 123 ? 16.015 9.172 -11.658 1.00 94.06 123 GLU A N 1
ATOM 944 C CA . GLU A 1 123 ? 16.704 10.457 -11.847 1.00 94.06 123 GLU A CA 1
ATOM 945 C C . GLU A 1 123 ? 15.738 11.592 -12.215 1.00 94.06 123 GLU A C 1
ATOM 947 O O . GLU A 1 123 ? 15.795 12.675 -11.642 1.00 94.06 123 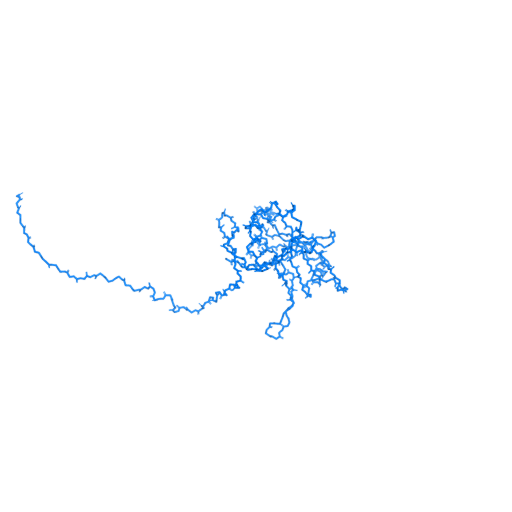GLU A O 1
ATOM 952 N N . LYS A 1 124 ? 14.791 11.329 -13.124 1.00 95.06 124 LYS A N 1
ATOM 953 C CA . LYS A 1 124 ? 13.786 12.318 -13.543 1.00 95.06 124 LYS A CA 1
ATOM 954 C C . LYS A 1 124 ? 12.812 12.655 -12.411 1.00 95.06 124 LYS A C 1
ATOM 956 O O . LYS A 1 124 ? 12.317 13.771 -12.339 1.00 95.06 124 LYS A O 1
ATOM 961 N N . ASN A 1 125 ? 12.534 11.682 -11.549 1.00 95.88 125 ASN A N 1
ATOM 962 C CA . ASN A 1 125 ? 11.527 11.780 -10.496 1.00 95.88 125 ASN A CA 1
ATOM 963 C C . ASN A 1 125 ? 12.134 12.076 -9.115 1.00 95.88 125 ASN A C 1
ATOM 965 O O . ASN A 1 125 ? 11.475 11.850 -8.102 1.00 95.88 125 ASN A O 1
ATOM 969 N N . LYS A 1 126 ? 13.387 12.541 -9.049 1.00 96.62 126 LYS A N 1
ATOM 970 C CA . LYS A 1 126 ? 14.153 12.659 -7.801 1.00 96.62 126 LYS A CA 1
ATOM 971 C C . LYS A 1 126 ? 13.440 13.480 -6.722 1.00 96.62 126 LYS A C 1
ATOM 973 O O . LYS A 1 126 ? 13.379 13.034 -5.577 1.00 96.62 126 LYS A O 1
ATOM 978 N N . ASP A 1 127 ? 12.869 14.625 -7.084 1.00 95.62 127 ASP A N 1
ATOM 979 C CA . ASP A 1 127 ? 12.199 15.517 -6.128 1.00 95.62 127 ASP A CA 1
ATOM 980 C C . ASP A 1 127 ? 10.889 14.914 -5.612 1.00 95.62 127 ASP A C 1
ATOM 982 O O . ASP A 1 127 ? 10.619 14.917 -4.411 1.00 95.62 127 ASP A O 1
ATOM 986 N N . LEU A 1 128 ? 10.109 14.297 -6.499 1.00 96.50 128 LEU A N 1
ATOM 987 C CA . LEU A 1 128 ? 8.877 13.609 -6.125 1.00 96.50 128 LEU A CA 1
ATOM 988 C C . LEU A 1 128 ? 9.159 12.374 -5.251 1.00 96.50 128 LEU A C 1
ATOM 990 O O . LEU A 1 128 ? 8.447 12.120 -4.279 1.00 96.50 128 LEU A O 1
ATOM 994 N N . ILE A 1 129 ? 10.240 11.640 -5.539 1.00 97.62 129 ILE A N 1
ATOM 995 C CA . ILE A 1 129 ? 10.736 10.538 -4.700 1.00 97.62 129 ILE A CA 1
ATOM 996 C C . ILE A 1 129 ? 11.165 11.058 -3.325 1.00 97.62 129 ILE A C 1
ATOM 998 O O . ILE A 1 129 ? 10.877 10.414 -2.316 1.00 97.62 129 ILE A O 1
ATOM 1002 N N . ALA A 1 130 ? 11.841 12.207 -3.255 1.00 96.19 130 ALA A N 1
ATOM 1003 C CA . ALA A 1 130 ? 12.219 12.822 -1.987 1.00 96.19 130 ALA A CA 1
ATOM 1004 C C . ALA A 1 130 ? 10.981 13.219 -1.169 1.00 96.19 130 ALA A C 1
ATOM 1006 O O . ALA A 1 130 ? 10.913 12.882 0.013 1.00 96.19 130 ALA A O 1
ATOM 1007 N N . THR A 1 131 ? 9.976 13.833 -1.803 1.00 96.06 131 THR A N 1
ATOM 1008 C CA . THR A 1 131 ? 8.678 14.144 -1.181 1.00 96.06 131 THR A CA 1
ATOM 1009 C C . THR A 1 131 ? 8.008 12.887 -0.637 1.00 96.06 131 THR A C 1
ATOM 1011 O O . THR A 1 131 ? 7.604 12.862 0.524 1.00 96.06 131 THR A O 1
ATOM 1014 N N . PHE A 1 132 ? 7.952 11.814 -1.429 1.00 97.31 132 PHE A N 1
ATOM 1015 C CA . PHE A 1 132 ? 7.396 10.535 -0.992 1.00 97.31 132 PHE A CA 1
ATOM 1016 C C . PHE A 1 132 ? 8.147 9.947 0.207 1.00 97.31 132 PHE A C 1
ATOM 1018 O O . PHE A 1 132 ? 7.535 9.611 1.217 1.00 97.31 132 PHE A O 1
ATOM 1025 N N . ASN A 1 133 ? 9.476 9.845 0.120 1.00 96.62 133 ASN A N 1
ATOM 1026 C CA . ASN A 1 133 ? 10.301 9.293 1.195 1.00 96.62 133 ASN A CA 1
ATOM 1027 C C . ASN A 1 133 ? 10.155 10.104 2.483 1.00 96.62 133 ASN A C 1
ATOM 1029 O O . ASN A 1 133 ? 10.053 9.534 3.567 1.00 96.62 133 ASN A O 1
ATOM 1033 N N . LYS A 1 134 ? 10.102 11.432 2.366 1.00 95.62 134 LYS A N 1
ATOM 1034 C CA . LYS A 1 134 ? 9.902 12.311 3.512 1.00 95.62 134 LYS A CA 1
ATOM 1035 C C . LYS A 1 134 ? 8.517 12.131 4.126 1.00 95.62 134 LYS A C 1
ATOM 1037 O O . LYS A 1 134 ? 8.399 12.106 5.349 1.00 95.62 134 LYS A O 1
ATOM 1042 N N . ALA A 1 135 ? 7.504 11.923 3.284 1.00 96.50 135 ALA A N 1
ATOM 1043 C CA . ALA A 1 135 ? 6.135 11.696 3.719 1.00 96.50 135 ALA A CA 1
ATOM 1044 C C . ALA A 1 135 ? 5.971 10.455 4.601 1.00 96.50 135 ALA A C 1
ATOM 1046 O O . ALA A 1 135 ? 5.177 10.466 5.540 1.00 96.50 135 ALA A O 1
ATOM 1047 N N . ILE A 1 136 ? 6.715 9.392 4.301 1.00 97.00 136 ILE A N 1
ATOM 1048 C CA . ILE A 1 136 ? 6.594 8.096 4.982 1.00 97.00 136 ILE A CA 1
ATOM 1049 C C . ILE A 1 136 ? 7.574 7.926 6.149 1.00 97.00 136 ILE A C 1
ATOM 1051 O O . ILE A 1 136 ? 7.401 7.016 6.955 1.00 97.00 136 ILE A O 1
ATOM 1055 N N . GLU A 1 137 ? 8.588 8.791 6.260 1.00 94.50 137 GLU A N 1
ATOM 1056 C CA . GLU A 1 137 ? 9.680 8.672 7.237 1.00 94.50 137 GLU A CA 1
ATOM 1057 C C . GLU A 1 137 ? 9.173 8.620 8.686 1.00 94.50 137 GLU A C 1
ATOM 1059 O O . GLU A 1 137 ? 9.682 7.853 9.499 1.00 94.50 137 GLU A O 1
ATOM 1064 N N . LYS A 1 138 ? 8.142 9.411 9.009 1.00 92.00 138 LYS A N 1
ATOM 1065 C CA . LYS A 1 138 ? 7.529 9.465 10.352 1.00 92.00 138 LYS A CA 1
ATOM 1066 C C . LYS A 1 138 ? 6.471 8.388 10.587 1.00 92.00 138 LYS A C 1
ATOM 1068 O O . LYS A 1 138 ? 5.902 8.307 11.672 1.00 92.00 138 LYS A O 1
ATOM 1073 N N . GLY A 1 139 ? 6.218 7.584 9.571 1.00 95.06 139 GLY A N 1
ATOM 1074 C CA . GLY A 1 139 ? 5.207 6.555 9.548 1.00 95.06 139 GLY A CA 1
ATOM 1075 C C . GLY A 1 139 ? 4.121 6.820 8.516 1.00 95.06 139 GLY A C 1
ATOM 1076 O O . GLY A 1 139 ? 3.862 7.961 8.128 1.00 95.06 139 GLY A O 1
ATOM 1077 N N . VAL A 1 140 ? 3.505 5.737 8.051 1.00 97.38 140 VAL A N 1
ATOM 1078 C CA . VAL A 1 140 ? 2.451 5.775 7.038 1.00 97.38 140 VAL A CA 1
ATOM 1079 C C . VAL A 1 140 ? 1.335 4.798 7.383 1.00 97.38 140 VAL A C 1
ATOM 1081 O O . VAL A 1 140 ? 1.578 3.604 7.581 1.00 97.38 140 VAL A O 1
ATOM 1084 N N . ASP A 1 141 ? 0.106 5.311 7.436 1.00 97.44 141 ASP A N 1
ATOM 1085 C CA . ASP A 1 141 ? -1.107 4.504 7.555 1.00 97.44 141 ASP A CA 1
ATOM 1086 C C . ASP A 1 141 ? -1.590 4.095 6.164 1.00 97.44 141 ASP A C 1
ATOM 1088 O O . ASP A 1 141 ? -1.566 4.900 5.228 1.00 97.44 141 ASP A O 1
ATOM 1092 N N . ILE A 1 142 ? -2.066 2.856 6.032 1.00 98.06 142 ILE A N 1
ATOM 1093 C CA . ILE A 1 142 ? -2.562 2.330 4.759 1.00 98.06 142 ILE A CA 1
ATOM 1094 C C . ILE A 1 142 ? -3.999 1.854 4.929 1.00 98.06 142 ILE A C 1
ATOM 1096 O O . ILE A 1 142 ? -4.287 0.993 5.764 1.00 98.06 142 ILE A O 1
ATOM 1100 N N . THR A 1 143 ? -4.903 2.401 4.123 1.00 97.31 143 THR A N 1
ATOM 1101 C CA . THR A 1 143 ? -6.334 2.076 4.141 1.00 97.31 143 THR A CA 1
ATOM 1102 C C . THR A 1 143 ? -6.871 1.867 2.731 1.00 97.31 143 THR A C 1
ATOM 1104 O O . THR A 1 143 ? -6.242 2.261 1.750 1.00 97.31 143 THR A O 1
ATOM 1107 N N . LEU A 1 144 ? -8.049 1.253 2.604 1.00 96.69 144 LEU A N 1
ATOM 1108 C CA . LEU A 1 144 ? -8.786 1.301 1.341 1.00 96.69 144 LEU A CA 1
ATOM 1109 C C . LEU A 1 144 ? -9.260 2.726 1.060 1.00 96.69 144 LEU A C 1
ATOM 1111 O O . LEU A 1 144 ? -9.814 3.391 1.938 1.00 96.69 144 LEU A O 1
ATOM 1115 N N . SER A 1 145 ? -9.121 3.175 -0.188 1.00 94.69 145 SER A N 1
ATOM 1116 C CA . SER A 1 145 ? -9.701 4.449 -0.618 1.00 94.69 145 SER A CA 1
ATOM 1117 C C . SER A 1 145 ? -11.232 4.401 -0.661 1.00 94.69 145 SER A C 1
ATOM 1119 O O . SER A 1 145 ? -11.895 5.423 -0.469 1.00 94.69 145 SER A O 1
ATOM 1121 N N . ALA A 1 146 ? -11.818 3.223 -0.899 1.00 92.69 146 ALA A N 1
ATOM 1122 C CA . ALA A 1 146 ? -13.263 3.034 -0.857 1.00 92.69 146 ALA A CA 1
ATOM 1123 C C . ALA A 1 146 ? -13.765 2.990 0.593 1.00 92.69 146 ALA A C 1
ATOM 1125 O O . ALA A 1 146 ? -13.481 2.051 1.329 1.00 92.69 146 ALA A O 1
ATOM 1126 N N . THR A 1 147 ? -14.552 3.996 0.977 1.00 91.12 147 THR A N 1
ATOM 1127 C CA . THR A 1 147 ? -15.123 4.111 2.334 1.00 91.12 147 THR A CA 1
ATOM 1128 C C . THR A 1 147 ? -16.651 4.157 2.361 1.00 91.12 147 THR A C 1
ATOM 1130 O O . THR A 1 147 ? -17.278 3.994 3.408 1.00 91.12 147 THR A O 1
ATOM 1133 N N . 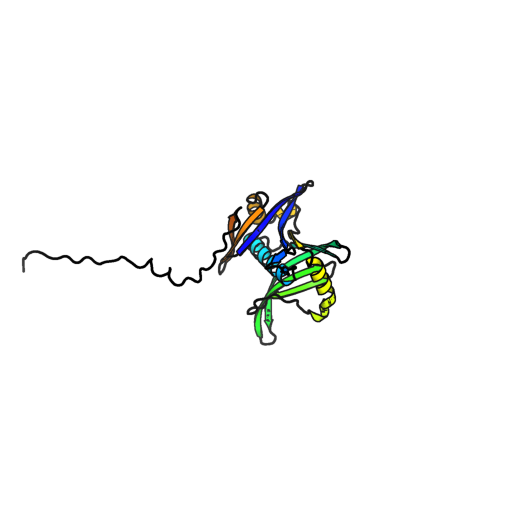LYS A 1 148 ? -17.276 4.378 1.200 1.00 91.25 148 LYS A N 1
ATOM 1134 C CA . LYS A 1 148 ? -18.732 4.418 1.047 1.00 91.25 148 LYS A CA 1
ATOM 1135 C C . LYS A 1 148 ? -19.285 3.011 0.862 1.00 91.25 148 LYS A C 1
ATOM 1137 O O . LYS A 1 148 ? -18.747 2.237 0.069 1.00 91.25 148 LYS A O 1
ATOM 1142 N N . GLU A 1 149 ? -20.403 2.728 1.522 1.00 86.88 149 GLU A N 1
ATOM 1143 C CA . GLU A 1 149 ? -21.100 1.443 1.420 1.00 86.88 149 GLU A CA 1
ATOM 1144 C C . GLU A 1 149 ? -21.486 1.106 -0.027 1.00 86.88 149 GLU A C 1
ATOM 1146 O O . GLU A 1 149 ? -21.247 -0.009 -0.472 1.00 86.88 149 GLU A O 1
ATOM 1151 N N . GLU A 1 150 ? -21.954 2.087 -0.804 1.00 88.94 150 GLU A N 1
ATOM 1152 C CA . GLU A 1 150 ? -22.289 1.928 -2.230 1.00 88.94 150 GLU A CA 1
ATOM 1153 C C . GLU A 1 150 ? -21.111 1.466 -3.103 1.00 88.94 150 GLU A C 1
ATOM 1155 O O . GLU A 1 150 ? -21.295 0.788 -4.114 1.00 88.94 150 GLU A O 1
ATOM 1160 N N . THR A 1 151 ? -19.886 1.861 -2.748 1.00 90.88 151 THR A N 1
ATOM 1161 C CA . THR A 1 151 ? -18.687 1.431 -3.475 1.00 90.88 151 THR A CA 1
ATOM 1162 C C . THR A 1 151 ? -18.273 0.038 -3.026 1.00 90.88 151 THR A C 1
ATOM 1164 O O . THR A 1 151 ? -17.931 -0.794 -3.863 1.00 90.88 151 THR A O 1
ATOM 1167 N N . LEU A 1 152 ? -18.306 -0.221 -1.718 1.00 91.56 152 LEU A N 1
ATOM 1168 C CA . LEU A 1 152 ? -17.870 -1.489 -1.137 1.00 91.56 152 LEU A CA 1
ATOM 1169 C C . LEU A 1 152 ? -18.849 -2.638 -1.413 1.00 91.56 152 LEU A C 1
ATOM 1171 O O . LEU A 1 152 ? -18.416 -3.778 -1.544 1.00 91.56 152 LEU A O 1
ATOM 1175 N N . SER A 1 153 ? -20.143 -2.355 -1.576 1.00 91.06 153 SER A N 1
ATOM 1176 C CA . SER A 1 153 ? -21.171 -3.355 -1.901 1.00 91.06 153 SER A CA 1
ATOM 1177 C C . SER A 1 153 ? -20.954 -4.037 -3.255 1.00 91.06 153 SER A C 1
ATOM 1179 O O . SER A 1 153 ? -21.446 -5.142 -3.473 1.00 91.06 153 SER A O 1
ATOM 1181 N N . LYS A 1 154 ? -20.156 -3.428 -4.143 1.00 95.00 154 LYS A N 1
ATOM 1182 C CA . LYS A 1 154 ? -19.714 -4.029 -5.413 1.00 95.00 154 LYS A CA 1
ATOM 1183 C C . LYS A 1 154 ? -18.725 -5.184 -5.218 1.00 95.00 154 LYS A C 1
ATOM 1185 O O . LYS A 1 154 ? -18.456 -5.907 -6.172 1.00 95.00 154 LYS A O 1
ATOM 1190 N N . TYR A 1 155 ? -18.206 -5.361 -4.003 1.00 95.81 155 TYR A N 1
ATOM 1191 C CA . TYR A 1 155 ? -17.182 -6.339 -3.647 1.00 95.81 155 TYR A CA 1
ATOM 1192 C C . TYR A 1 155 ? -17.682 -7.237 -2.499 1.00 95.81 155 TYR A C 1
ATOM 1194 O O . TYR A 1 155 ? -17.255 -7.091 -1.351 1.00 95.81 155 TYR A O 1
ATOM 1202 N N . PRO A 1 156 ? -18.613 -8.171 -2.769 1.00 94.94 156 PRO A N 1
ATOM 1203 C CA . PRO A 1 156 ? -19.274 -8.954 -1.723 1.00 94.94 156 PRO A CA 1
ATOM 1204 C C . PRO A 1 156 ? -18.301 -9.826 -0.919 1.00 94.94 156 PRO A C 1
ATOM 1206 O O . PRO A 1 156 ? -18.381 -9.841 0.305 1.00 94.94 156 PRO A O 1
ATOM 1209 N N . LYS A 1 157 ? -17.317 -10.467 -1.567 1.00 95.06 157 LYS A N 1
ATOM 1210 C CA . LYS A 1 157 ? -16.297 -11.274 -0.870 1.00 95.06 157 LYS A CA 1
ATOM 1211 C C . LYS A 1 157 ? -15.452 -10.441 0.096 1.00 95.06 157 LYS A C 1
ATOM 1213 O O . LYS A 1 157 ? -15.139 -10.904 1.194 1.00 95.06 157 LYS A O 1
ATOM 1218 N N . LEU A 1 158 ? -15.113 -9.208 -0.284 1.00 94.88 158 LEU A N 1
ATOM 1219 C CA . LEU A 1 158 ? -14.427 -8.266 0.596 1.00 94.88 158 LEU A CA 1
ATOM 1220 C C . LEU A 1 158 ? -15.304 -7.941 1.813 1.00 94.88 158 LEU A C 1
ATOM 1222 O O . LEU A 1 158 ? -14.840 -8.067 2.943 1.00 94.88 158 LEU A O 1
ATOM 1226 N N . ILE A 1 159 ? -16.573 -7.583 1.599 1.00 94.06 159 ILE A N 1
ATOM 1227 C CA . ILE A 1 159 ? -17.524 -7.292 2.683 1.00 94.06 159 ILE A CA 1
ATOM 1228 C C . ILE A 1 159 ? -17.690 -8.486 3.629 1.00 94.06 159 ILE A C 1
ATOM 1230 O O . ILE A 1 159 ? -17.639 -8.313 4.847 1.00 94.06 159 ILE A O 1
ATOM 1234 N N . ASP A 1 160 ? -17.860 -9.691 3.096 1.00 93.62 160 ASP A N 1
ATOM 1235 C CA . ASP A 1 160 ? -18.051 -10.896 3.903 1.00 93.62 160 ASP A CA 1
ATOM 1236 C C . ASP A 1 160 ? -16.795 -11.264 4.694 1.00 93.62 160 ASP A C 1
ATOM 1238 O O . ASP A 1 160 ? -16.897 -11.724 5.832 1.00 93.62 160 ASP A O 1
ATOM 1242 N N . THR A 1 161 ? -15.612 -10.989 4.143 1.00 92.75 161 THR A N 1
ATOM 1243 C CA . THR A 1 161 ? -14.346 -11.128 4.872 1.00 92.75 161 THR A CA 1
ATOM 1244 C C . THR A 1 161 ? -14.241 -10.086 5.986 1.00 92.75 161 THR A C 1
ATOM 1246 O O . THR A 1 161 ? -13.942 -10.426 7.126 1.00 92.75 161 THR A O 1
ATOM 1249 N N . ILE A 1 162 ? -14.558 -8.819 5.701 1.00 91.62 162 ILE A N 1
ATOM 1250 C CA . ILE A 1 162 ? -14.515 -7.720 6.678 1.00 91.62 162 ILE A CA 1
ATOM 1251 C C . ILE A 1 162 ? -15.477 -7.959 7.848 1.00 91.62 162 ILE A C 1
ATOM 1253 O O . ILE A 1 162 ? -15.139 -7.636 8.984 1.00 91.62 162 ILE A O 1
ATOM 1257 N N . LYS A 1 163 ? -16.660 -8.537 7.607 1.00 91.00 163 LYS A N 1
ATOM 1258 C CA . LYS A 1 163 ? -17.631 -8.875 8.666 1.00 91.00 163 LYS A CA 1
ATOM 1259 C C . LYS A 1 163 ? -17.099 -9.903 9.668 1.00 91.00 163 LYS A C 1
ATOM 1261 O O . LYS A 1 163 ? -17.569 -9.931 10.801 1.00 91.00 163 LYS A O 1
ATOM 1266 N N . GLN A 1 164 ? -16.134 -10.732 9.268 1.00 90.06 164 GLN A N 1
ATOM 1267 C CA . GLN A 1 164 ? -15.476 -11.695 10.158 1.00 90.06 164 GLN A CA 1
ATOM 1268 C C . GLN A 1 164 ? -14.410 -11.030 11.047 1.00 90.06 164 GLN A C 1
ATOM 1270 O O . GLN A 1 164 ? -13.924 -11.643 11.997 1.00 90.06 164 GLN A O 1
ATOM 1275 N N . ILE A 1 165 ? -14.050 -9.773 10.762 1.00 89.50 165 ILE A N 1
ATOM 1276 C CA . ILE A 1 165 ? -13.029 -9.014 11.482 1.00 89.50 165 ILE A CA 1
ATOM 1277 C C . ILE A 1 165 ? -13.688 -8.188 12.588 1.00 89.50 165 ILE A C 1
ATOM 1279 O O . ILE A 1 165 ? -14.285 -7.138 12.351 1.00 89.50 165 ILE A O 1
ATOM 1283 N N . ASP A 1 166 ? -13.514 -8.635 13.827 1.00 85.50 166 ASP A N 1
ATOM 1284 C CA . ASP A 1 166 ? -13.899 -7.891 15.027 1.00 85.50 166 ASP A CA 1
ATOM 1285 C C . ASP A 1 166 ? -12.772 -6.927 15.426 1.00 85.50 166 ASP A C 1
ATOM 1287 O O . ASP A 1 166 ? -11.827 -7.308 16.119 1.00 85.50 166 ASP A O 1
ATOM 1291 N N . LYS A 1 167 ? -12.861 -5.681 14.937 1.00 86.19 167 LYS A N 1
ATOM 1292 C CA . LYS A 1 167 ? -11.860 -4.592 15.019 1.00 86.19 167 LYS A CA 1
ATOM 1293 C C . LYS A 1 167 ? -10.565 -4.863 14.256 1.00 86.19 167 LYS A C 1
ATOM 1295 O O . LYS A 1 167 ? -10.151 -4.023 13.456 1.00 86.19 167 LYS A O 1
ATOM 1300 N N . SER A 1 168 ? -9.928 -6.005 14.491 1.00 91.25 168 SER A N 1
ATOM 1301 C CA . SER A 1 168 ? -8.681 -6.401 13.844 1.00 91.25 168 SER A CA 1
ATOM 1302 C C . SER A 1 168 ? -8.526 -7.915 13.725 1.00 91.25 168 SER A C 1
ATOM 1304 O O . SER A 1 168 ? -9.035 -8.682 14.540 1.00 91.25 168 SER A O 1
ATOM 1306 N N . ALA A 1 169 ? -7.809 -8.342 12.689 1.00 93.06 169 ALA A N 1
ATOM 1307 C CA . ALA A 1 169 ? -7.475 -9.736 12.437 1.00 93.06 169 ALA A CA 1
ATOM 1308 C C . ALA A 1 169 ? -6.202 -9.848 11.589 1.00 93.06 169 ALA A C 1
ATOM 1310 O O . ALA A 1 169 ? -5.763 -8.889 10.950 1.00 93.06 169 ALA A O 1
ATOM 1311 N N . TYR A 1 170 ? -5.632 -11.043 11.560 1.00 91.81 170 TYR A N 1
ATOM 1312 C CA . TYR A 1 170 ? -4.682 -11.477 10.554 1.00 91.81 170 TYR A CA 1
ATOM 1313 C C . TYR A 1 170 ? -5.419 -12.293 9.500 1.00 91.81 170 TYR A C 1
ATOM 1315 O O . TYR A 1 170 ? -6.209 -13.181 9.807 1.00 91.81 170 TYR A O 1
ATOM 1323 N N . VAL A 1 171 ? -5.156 -11.967 8.246 1.00 91.81 171 VAL A N 1
ATOM 1324 C CA . VAL A 1 171 ? -5.695 -12.650 7.084 1.00 91.81 171 VAL A CA 1
ATOM 1325 C C . VAL A 1 171 ? -4.587 -13.475 6.452 1.00 91.81 171 VAL A C 1
ATOM 1327 O O . VAL A 1 171 ? -3.510 -12.950 6.166 1.00 91.81 171 VAL A O 1
ATOM 1330 N N . GLU A 1 172 ? -4.853 -14.757 6.239 1.00 91.38 172 GLU A N 1
ATOM 1331 C CA . GLU A 1 172 ? -3.928 -15.687 5.605 1.00 91.38 172 GLU A CA 1
ATOM 1332 C C . GLU A 1 172 ? -4.230 -15.807 4.109 1.00 91.38 172 GLU A C 1
ATOM 1334 O O . GLU A 1 172 ? -5.366 -16.069 3.699 1.00 91.38 172 GLU A O 1
ATOM 1339 N N . ILE A 1 173 ? -3.194 -15.612 3.295 1.00 91.75 173 ILE A N 1
ATOM 1340 C CA . ILE A 1 173 ? -3.267 -15.610 1.835 1.00 91.75 173 ILE A CA 1
ATOM 1341 C C . ILE A 1 173 ? -2.266 -16.627 1.300 1.00 91.75 173 ILE A C 1
ATOM 1343 O O . ILE A 1 173 ? -1.088 -16.639 1.682 1.00 91.75 173 ILE A O 1
ATOM 1347 N N . ASP A 1 174 ? -2.722 -17.447 0.364 1.00 89.44 174 ASP A N 1
ATOM 1348 C CA . ASP A 1 174 ? -1.879 -18.387 -0.361 1.00 89.44 174 ASP A CA 1
ATOM 1349 C C . ASP A 1 174 ? -1.910 -18.115 -1.865 1.00 89.44 174 ASP A C 1
ATOM 1351 O O . ASP A 1 174 ? -2.850 -17.509 -2.373 1.00 89.44 174 ASP A O 1
ATOM 1355 N N . TYR A 1 175 ? -0.878 -18.562 -2.578 1.00 87.81 175 TYR A N 1
ATOM 1356 C CA . TYR A 1 175 ? -0.749 -18.354 -4.020 1.00 87.81 175 TYR A CA 1
ATOM 1357 C C . TYR A 1 175 ? -0.771 -19.701 -4.732 1.00 87.81 175 TYR A C 1
ATOM 1359 O O . TYR A 1 175 ? 0.218 -20.433 -4.753 1.00 87.81 175 TYR A O 1
ATOM 1367 N N . VAL A 1 176 ? -1.917 -20.028 -5.326 1.00 87.19 176 VAL A N 1
ATOM 1368 C CA . VAL A 1 176 ? -2.155 -21.321 -5.969 1.00 87.19 176 VAL A CA 1
ATOM 1369 C C . VAL A 1 176 ? -1.974 -21.184 -7.477 1.00 87.19 176 VAL A C 1
ATOM 1371 O O . VAL A 1 176 ? -2.592 -20.341 -8.134 1.00 87.19 176 VAL A O 1
ATOM 1374 N N . LYS A 1 177 ? -1.124 -22.037 -8.060 1.00 82.44 177 LYS A N 1
ATOM 1375 C CA . LYS A 1 177 ? -0.866 -22.046 -9.507 1.00 82.44 177 LYS A CA 1
ATOM 1376 C C . LYS A 1 177 ? -2.181 -22.216 -10.280 1.00 82.44 177 LYS A C 1
ATOM 1378 O O . LYS A 1 177 ? -2.921 -23.164 -10.047 1.00 82.44 177 LYS A O 1
ATOM 1383 N N . GLY A 1 178 ? -2.450 -21.300 -11.210 1.00 81.50 178 GLY A N 1
ATOM 1384 C CA . GLY A 1 178 ? -3.664 -21.295 -12.036 1.00 81.50 178 GLY A CA 1
ATOM 1385 C C . GLY A 1 178 ? -4.898 -20.655 -11.388 1.00 81.50 178 GLY A C 1
ATOM 1386 O O . GLY A 1 178 ? -5.846 -20.366 -12.107 1.00 81.50 178 GLY A O 1
ATOM 1387 N N . GLN A 1 179 ? -4.885 -20.391 -10.078 1.00 81.44 179 GLN A N 1
ATOM 1388 C CA . GLN A 1 179 ? -5.984 -19.718 -9.366 1.00 81.44 179 GLN A CA 1
ATOM 1389 C C . GLN A 1 179 ? -5.595 -18.325 -8.852 1.00 81.44 179 GLN A C 1
ATOM 1391 O O . GLN A 1 179 ? -6.465 -17.488 -8.647 1.00 81.44 179 GLN A O 1
ATOM 1396 N N . GLY A 1 180 ? -4.298 -18.052 -8.686 1.00 85.75 180 GLY A N 1
ATOM 1397 C CA . GLY A 1 180 ? -3.818 -16.779 -8.156 1.00 85.75 180 GLY A CA 1
ATOM 1398 C C . GLY A 1 180 ? -3.852 -16.745 -6.628 1.00 85.75 180 GLY A C 1
ATOM 1399 O O . GLY A 1 180 ? -3.608 -17.764 -5.978 1.00 85.75 180 GLY A O 1
ATOM 1400 N N . ALA A 1 181 ? -4.084 -15.561 -6.062 1.00 88.31 181 ALA A N 1
ATOM 1401 C CA . ALA A 1 181 ? -4.175 -15.374 -4.619 1.00 88.31 181 ALA A CA 1
ATOM 1402 C C . ALA A 1 181 ? -5.505 -15.928 -4.087 1.00 88.31 181 ALA A C 1
ATOM 1404 O O . ALA A 1 181 ? -6.557 -15.680 -4.668 1.00 88.31 181 ALA A O 1
ATOM 1405 N N . VAL A 1 182 ? -5.463 -16.668 -2.979 1.00 91.50 182 VAL A N 1
ATOM 1406 C CA . VAL A 1 182 ? -6.635 -17.299 -2.362 1.00 91.50 182 VAL A CA 1
ATOM 1407 C C . VAL A 1 182 ? -6.629 -17.038 -0.861 1.00 91.50 182 VAL A C 1
ATOM 1409 O O . VAL A 1 182 ? -5.605 -17.204 -0.195 1.00 91.50 182 VAL A O 1
ATOM 1412 N N . LEU A 1 183 ? -7.790 -16.659 -0.328 1.00 91.12 183 LEU A N 1
ATOM 1413 C CA . LEU A 1 183 ? -8.016 -16.474 1.100 1.00 91.12 183 LEU A CA 1
ATOM 1414 C C . LEU A 1 183 ? -8.075 -17.845 1.786 1.00 91.12 183 LEU A C 1
ATOM 1416 O O . LEU A 1 183 ? -8.915 -18.673 1.433 1.00 91.12 183 LEU A O 1
ATOM 1420 N N . LYS A 1 184 ? -7.193 -18.091 2.758 1.00 90.62 184 LYS A N 1
ATOM 1421 C CA . LYS A 1 184 ? -7.158 -19.351 3.521 1.00 90.62 184 LYS A CA 1
ATOM 1422 C C . LYS A 1 184 ? -7.892 -19.257 4.847 1.00 90.62 184 LYS A C 1
ATOM 1424 O O . LYS A 1 184 ? -8.575 -20.204 5.229 1.00 90.62 184 LYS A O 1
ATOM 1429 N N . GLY A 1 185 ? -7.790 -18.117 5.521 1.00 87.88 185 GLY A N 1
ATOM 1430 C CA . GLY A 1 185 ? -8.406 -17.941 6.824 1.00 87.88 185 GLY A CA 1
ATOM 1431 C C . GLY A 1 185 ? -8.290 -16.525 7.363 1.00 87.88 185 GLY A C 1
ATOM 1432 O O . GLY A 1 185 ? -7.540 -15.690 6.853 1.00 87.88 185 GLY A O 1
ATOM 1433 N N . VAL A 1 186 ? -9.060 -16.279 8.418 1.00 88.94 186 VAL A N 1
ATOM 1434 C CA . VAL A 1 186 ? -9.050 -15.049 9.209 1.00 88.94 186 VAL A CA 1
ATOM 1435 C C . VAL A 1 186 ? -8.862 -15.457 10.669 1.00 88.94 186 VAL A C 1
ATOM 1437 O O . VAL A 1 186 ? -9.663 -16.222 11.204 1.00 88.94 186 VAL A O 1
ATOM 1440 N N . SER A 1 187 ? -7.806 -14.969 11.317 1.00 88.25 187 SER A N 1
ATOM 1441 C CA . SER A 1 187 ? -7.475 -15.273 12.713 1.00 88.25 187 SER A CA 1
ATOM 1442 C C . SER A 1 187 ? -7.356 -13.999 13.545 1.00 88.25 187 SER A C 1
ATOM 1444 O O . SER A 1 187 ? -6.881 -12.968 13.079 1.00 88.25 187 SER A O 1
ATOM 1446 N N . LYS A 1 188 ? -7.759 -14.049 14.818 1.00 82.88 188 LYS A N 1
ATOM 1447 C CA . LYS A 1 188 ? -7.512 -12.940 15.761 1.00 82.88 188 LYS A CA 1
ATOM 1448 C C . LYS A 1 188 ? -6.073 -12.942 16.282 1.00 82.88 188 LYS A C 1
ATOM 1450 O O . LYS A 1 188 ? -5.522 -11.894 16.608 1.00 82.88 188 LYS A O 1
ATOM 1455 N N . GLU A 1 189 ? -5.468 -14.121 16.354 1.00 78.06 189 GLU A N 1
ATOM 1456 C CA . GLU A 1 189 ? -4.112 -14.300 16.851 1.00 78.06 189 GLU A CA 1
ATOM 1457 C C . GLU A 1 189 ? -3.090 -14.061 15.747 1.00 78.06 189 GLU A C 1
ATOM 1459 O O . GLU A 1 189 ? -3.287 -14.453 14.591 1.00 78.06 189 GLU A O 1
ATOM 1464 N N . LYS A 1 190 ? -1.981 -13.416 16.125 1.00 72.69 190 LYS A N 1
ATOM 1465 C CA . LYS A 1 190 ? -0.826 -13.287 15.247 1.00 72.69 190 LYS A CA 1
ATOM 1466 C C . LYS A 1 190 ? -0.299 -14.693 14.963 1.00 72.69 190 LYS A C 1
ATOM 1468 O O . LYS A 1 190 ? -0.011 -15.410 15.921 1.00 72.69 190 LYS A O 1
ATOM 1473 N N . PRO A 1 191 ? -0.134 -15.078 13.690 1.00 66.94 191 PRO A N 1
ATOM 1474 C CA . PRO A 1 191 ? 0.414 -16.380 13.344 1.00 66.94 191 PRO A CA 1
ATOM 1475 C C . PRO A 1 191 ? 1.773 -16.553 14.022 1.00 66.94 191 PRO A C 1
ATOM 1477 O O . PRO A 1 191 ? 2.613 -15.639 14.005 1.00 66.94 191 PRO A O 1
ATOM 1480 N N . ALA A 1 192 ? 1.987 -17.716 14.638 1.00 62.06 192 ALA A N 1
ATOM 1481 C CA . ALA A 1 192 ? 3.305 -18.088 15.117 1.00 62.06 192 ALA A CA 1
ATOM 1482 C C . ALA A 1 192 ? 4.259 -18.038 13.917 1.00 62.06 192 ALA A C 1
ATOM 1484 O O . ALA A 1 192 ? 3.971 -18.609 12.866 1.00 62.06 192 ALA A O 1
ATOM 1485 N N . ARG A 1 193 ? 5.386 -17.325 14.039 1.00 49.31 193 ARG A N 1
ATOM 1486 C CA . ARG A 1 193 ? 6.465 -17.511 13.066 1.00 49.31 193 ARG A CA 1
ATOM 1487 C C . ARG A 1 193 ? 6.875 -18.970 13.194 1.00 49.31 193 ARG A C 1
ATOM 1489 O O . ARG A 1 193 ? 7.421 -19.337 14.232 1.00 49.31 193 ARG A O 1
ATOM 1496 N N . GLU A 1 194 ? 6.633 -19.770 12.163 1.00 43.75 194 GLU A N 1
ATOM 1497 C CA . GLU A 1 194 ? 7.410 -20.984 11.967 1.00 43.75 194 GLU A CA 1
ATOM 1498 C C . GLU A 1 194 ? 8.867 -20.524 11.877 1.00 43.75 194 GLU A C 1
ATOM 1500 O O . GLU A 1 194 ? 9.322 -19.980 10.872 1.00 43.75 194 GLU A O 1
ATOM 1505 N N . GLN A 1 195 ? 9.589 -20.612 12.994 1.00 32.91 195 GLN A N 1
ATOM 1506 C CA . GLN A 1 195 ? 11.032 -20.683 12.924 1.00 32.91 195 GLN A CA 1
ATOM 1507 C C . GLN A 1 195 ? 11.294 -21.985 12.181 1.00 32.91 195 GLN A C 1
ATOM 1509 O O . GLN A 1 195 ? 11.052 -23.061 12.730 1.00 32.91 195 GLN A O 1
ATOM 1514 N N . GLU A 1 196 ? 11.739 -21.896 10.928 1.00 32.59 196 GLU A N 1
ATOM 1515 C CA . GLU A 1 196 ? 12.455 -23.006 10.317 1.00 32.59 196 GLU A CA 1
ATOM 1516 C C . GLU A 1 196 ? 13.599 -23.342 11.272 1.00 32.59 196 GLU A C 1
ATOM 1518 O O . GLU A 1 196 ? 14.596 -22.626 11.385 1.00 32.59 196 GLU A O 1
ATOM 1523 N N . SER A 1 197 ? 13.396 -24.398 12.052 1.00 30.22 197 SER A N 1
ATOM 1524 C CA . SER A 1 197 ? 14.435 -24.978 12.873 1.00 30.22 197 SER A CA 1
ATOM 1525 C C . SER A 1 197 ? 15.461 -25.522 11.891 1.00 30.22 197 SER A C 1
ATOM 1527 O O . SER A 1 197 ? 15.201 -26.485 11.172 1.00 30.22 197 SER A O 1
ATOM 1529 N N . GLN A 1 198 ? 16.632 -24.889 11.842 1.00 34.53 198 GLN A N 1
ATOM 1530 C CA . GLN A 1 198 ? 17.829 -25.445 11.213 1.00 34.53 198 GLN A CA 1
ATOM 1531 C C . GLN A 1 198 ? 18.373 -26.599 12.069 1.00 34.53 198 GLN A C 1
ATOM 1533 O O . GLN A 1 198 ? 19.529 -26.591 12.476 1.00 34.53 198 GLN A O 1
ATOM 1538 N N . ASP A 1 199 ? 17.520 -27.570 12.385 1.00 33.38 199 ASP A N 1
ATOM 1539 C CA . ASP A 1 199 ? 17.886 -28.751 13.151 1.00 33.38 199 ASP A CA 1
ATOM 1540 C C . ASP A 1 199 ? 17.706 -29.992 12.258 1.00 33.38 199 ASP A C 1
ATOM 1542 O O . ASP A 1 199 ? 16.584 -30.488 12.084 1.00 33.38 199 ASP A O 1
ATOM 1546 N N . PRO A 1 200 ? 18.779 -30.472 11.602 1.00 35.81 200 PRO A N 1
ATOM 1547 C CA . PRO A 1 200 ? 18.705 -31.593 10.671 1.00 35.81 200 PRO A CA 1
ATOM 1548 C C . PRO A 1 200 ? 18.385 -32.940 11.346 1.00 35.81 200 PRO A C 1
ATOM 1550 O O . PRO A 1 200 ? 18.155 -33.923 10.640 1.00 35.81 200 PRO A O 1
ATOM 1553 N N . GLU A 1 201 ? 18.303 -33.026 12.678 1.00 39.69 201 GLU A N 1
ATOM 1554 C CA . GLU A 1 201 ? 18.161 -34.312 13.376 1.00 39.69 201 GLU A CA 1
ATOM 1555 C C . GLU A 1 201 ? 16.721 -34.815 13.575 1.00 39.69 201 GLU A C 1
ATOM 1557 O O . GLU A 1 201 ? 16.523 -35.984 13.909 1.00 39.69 201 GLU A O 1
ATOM 1562 N N . LYS A 1 202 ? 15.678 -34.022 13.288 1.00 34.41 202 LYS A N 1
ATOM 1563 C CA . LYS A 1 202 ? 14.280 -34.474 13.490 1.00 34.41 202 LYS A CA 1
ATOM 1564 C C . LYS A 1 202 ? 13.590 -35.103 12.275 1.00 34.41 202 LYS A C 1
ATOM 1566 O O . LYS A 1 202 ? 12.432 -35.504 12.384 1.00 34.41 202 LYS A O 1
ATOM 1571 N N . LYS A 1 203 ? 14.280 -35.292 11.143 1.00 33.09 203 LYS A N 1
ATOM 1572 C CA . LYS A 1 203 ? 13.712 -36.008 9.976 1.00 33.09 203 LYS A CA 1
ATOM 1573 C C . LYS A 1 203 ? 13.742 -37.540 10.072 1.00 33.09 203 LYS A C 1
ATOM 1575 O O . LYS A 1 203 ? 13.153 -38.187 9.214 1.00 33.09 203 LYS A O 1
ATOM 1580 N N . ASN A 1 204 ? 14.343 -38.135 11.108 1.00 33.50 204 ASN A N 1
ATOM 1581 C CA . ASN A 1 204 ? 14.575 -39.589 11.150 1.00 33.50 204 ASN A CA 1
ATOM 1582 C C . ASN A 1 204 ? 13.770 -40.399 12.182 1.00 33.50 204 ASN A C 1
ATOM 1584 O O . ASN A 1 204 ? 14.065 -41.574 12.388 1.00 33.50 204 ASN A O 1
ATOM 1588 N N . VAL A 1 205 ? 12.719 -39.841 12.794 1.00 35.22 205 VAL A N 1
ATOM 1589 C CA . VAL A 1 205 ? 11.895 -40.604 13.764 1.00 35.22 205 VAL A CA 1
ATOM 1590 C C . VAL A 1 205 ? 10.589 -41.152 13.159 1.00 35.22 205 VAL A C 1
ATOM 1592 O O . VAL A 1 205 ? 9.977 -42.046 13.733 1.00 35.22 205 VAL A O 1
ATOM 1595 N N . ALA A 1 206 ? 10.195 -40.735 11.951 1.00 36.50 206 ALA A N 1
ATOM 1596 C CA . ALA A 1 206 ? 8.983 -41.242 11.287 1.00 36.50 206 ALA A CA 1
ATOM 1597 C C . ALA A 1 206 ? 9.212 -42.467 10.374 1.00 36.50 206 ALA A C 1
ATOM 1599 O O . ALA A 1 206 ? 8.330 -42.835 9.603 1.00 36.50 206 ALA A O 1
ATOM 1600 N N . ALA A 1 207 ? 10.372 -43.123 10.457 1.00 38.75 207 ALA A N 1
ATOM 1601 C CA . ALA A 1 207 ? 10.670 -44.331 9.691 1.00 38.75 207 ALA A CA 1
ATOM 1602 C C . ALA A 1 207 ? 11.064 -45.488 10.617 1.00 38.75 207 ALA A C 1
ATOM 1604 O O . ALA A 1 207 ? 12.214 -45.910 10.647 1.00 38.75 207 ALA A O 1
ATOM 1605 N N . LYS A 1 208 ? 10.104 -46.020 11.383 1.00 37.03 208 LYS A N 1
ATOM 1606 C CA . LYS A 1 208 ? 10.182 -47.390 11.915 1.00 37.03 208 LYS A CA 1
ATOM 1607 C C . LYS A 1 208 ? 8.788 -47.920 12.245 1.00 37.03 208 LYS A C 1
ATOM 1609 O O . LYS A 1 208 ? 8.235 -47.592 13.288 1.00 37.03 208 LYS A O 1
ATOM 1614 N N . LYS A 1 209 ? 8.265 -48.780 11.366 1.00 33.00 209 LYS A N 1
ATOM 1615 C CA . LYS A 1 209 ? 7.897 -50.181 11.666 1.00 33.00 209 LYS A CA 1
ATOM 1616 C C . LYS A 1 209 ? 7.041 -50.752 10.532 1.00 33.00 209 LYS A C 1
ATOM 1618 O O . LYS A 1 209 ? 5.838 -50.542 10.480 1.00 33.00 209 LYS A O 1
ATOM 1623 N N . PHE A 1 210 ? 7.676 -51.532 9.667 1.00 31.39 210 PHE A N 1
ATOM 1624 C CA . PHE A 1 210 ? 7.038 -52.696 9.062 1.00 31.39 210 PHE A CA 1
ATOM 1625 C C . PHE A 1 210 ? 8.063 -53.827 9.152 1.00 31.39 210 PHE A C 1
ATOM 1627 O O . PHE A 1 210 ? 8.992 -53.913 8.354 1.00 31.39 210 PHE A O 1
ATOM 1634 N N . GLU A 1 211 ? 7.961 -54.621 10.215 1.00 38.72 211 GLU A N 1
ATOM 1635 C CA . GLU A 1 211 ? 8.611 -55.929 10.287 1.00 38.72 211 GLU A CA 1
ATOM 1636 C C . GLU A 1 211 ? 7.708 -56.929 9.554 1.00 38.72 211 GLU A C 1
ATOM 1638 O O . GLU A 1 211 ? 6.527 -57.022 9.898 1.00 38.72 211 GLU A O 1
ATOM 1643 N N . PRO A 1 212 ? 8.201 -57.696 8.569 1.00 31.55 212 PRO A N 1
ATOM 1644 C CA . PRO A 1 212 ? 7.478 -58.864 8.099 1.00 31.55 212 PRO A CA 1
ATOM 1645 C C . PRO A 1 212 ? 7.714 -60.016 9.084 1.00 31.55 212 PRO A C 1
ATOM 1647 O O . PRO A 1 212 ? 8.856 -60.391 9.368 1.00 31.55 212 PRO A O 1
ATOM 1650 N N . SER A 1 213 ? 6.627 -60.573 9.621 1.00 35.41 213 SER A N 1
ATOM 1651 C CA . SER A 1 213 ? 6.683 -61.738 10.501 1.00 35.41 213 SER A CA 1
ATOM 1652 C C . SER A 1 213 ? 7.169 -62.974 9.734 1.00 35.41 213 SER A C 1
ATOM 1654 O O . SER A 1 213 ? 6.746 -63.261 8.614 1.00 35.41 213 SER A O 1
ATOM 1656 N N . LYS A 1 214 ? 8.079 -63.727 10.358 1.00 39.16 214 LYS A N 1
ATOM 1657 C CA . LYS A 1 214 ? 8.402 -65.112 9.997 1.00 39.16 214 LYS A CA 1
ATOM 1658 C C . LYS A 1 214 ? 7.699 -66.060 10.971 1.00 39.16 214 LYS A C 1
ATOM 1660 O O . LYS A 1 214 ? 7.827 -65.891 12.179 1.00 39.16 214 LYS A O 1
ATOM 1665 N N . GLY A 1 215 ? 7.069 -67.103 10.432 1.00 31.20 215 GLY A N 1
ATOM 1666 C CA . GLY A 1 215 ? 6.618 -68.311 11.143 1.00 31.20 215 GLY A CA 1
ATOM 1667 C C . GLY A 1 215 ? 5.667 -69.124 10.255 1.00 31.20 215 GLY A C 1
ATOM 1668 O O . GLY A 1 215 ? 4.539 -68.694 10.071 1.00 31.20 215 GLY A O 1
ATOM 1669 N N . LYS A 1 216 ? 6.185 -70.075 9.454 1.00 33.91 216 LYS A N 1
ATOM 1670 C CA . LYS A 1 216 ? 6.233 -71.553 9.665 1.00 33.91 216 LYS A CA 1
ATOM 1671 C C . LYS A 1 216 ? 4.872 -72.246 9.432 1.00 33.91 216 LYS A C 1
ATOM 1673 O O . LYS A 1 216 ? 3.913 -71.900 10.101 1.00 33.91 216 LYS A O 1
ATOM 1678 N N . GLU A 1 217 ? 4.740 -73.025 8.339 1.00 35.12 217 GLU A N 1
ATOM 1679 C CA . GLU A 1 217 ? 4.735 -74.524 8.285 1.00 35.12 217 GLU A CA 1
ATOM 1680 C C . GLU A 1 217 ? 3.627 -75.133 9.164 1.00 35.12 217 GLU A C 1
ATOM 1682 O O . GLU A 1 217 ? 3.573 -74.802 10.339 1.00 35.12 217 GLU A O 1
ATOM 1687 N N . LYS A 1 218 ? 2.717 -76.031 8.761 1.00 36.00 218 LYS A N 1
ATOM 1688 C CA . LYS A 1 218 ? 2.650 -77.206 7.852 1.00 36.00 218 LYS A CA 1
ATOM 1689 C C . LYS A 1 218 ? 1.146 -77.652 7.897 1.00 36.00 218 LYS A C 1
ATOM 1691 O O . LYS A 1 218 ? 0.443 -77.181 8.783 1.00 36.00 218 LYS A O 1
ATOM 1696 N N . ASP A 1 219 ? 0.507 -78.457 7.042 1.00 35.31 219 ASP A N 1
ATOM 1697 C CA . ASP A 1 219 ? 0.788 -79.828 6.595 1.00 35.31 219 ASP A CA 1
ATOM 1698 C C . ASP A 1 219 ? -0.361 -80.305 5.655 1.00 35.31 219 ASP A C 1
ATOM 1700 O O . ASP A 1 219 ? -1.501 -79.895 5.863 1.00 35.31 219 ASP A O 1
ATOM 1704 N N . THR A 1 220 ? -0.010 -81.190 4.699 1.00 36.50 220 THR A N 1
ATOM 1705 C CA . THR A 1 220 ? -0.758 -82.354 4.126 1.00 36.50 220 THR A CA 1
ATOM 1706 C C . THR A 1 220 ? -2.133 -82.160 3.440 1.00 36.50 220 THR A C 1
ATOM 1708 O O . THR A 1 220 ? -2.932 -81.328 3.830 1.00 36.50 220 THR A O 1
ATOM 1711 N N . ALA A 1 221 ? -2.554 -82.904 2.405 1.00 35.84 221 ALA A N 1
ATOM 1712 C CA . ALA A 1 221 ? -2.023 -83.982 1.555 1.00 35.84 221 ALA A CA 1
ATOM 1713 C C . ALA A 1 221 ? -2.899 -84.069 0.266 1.00 35.84 221 ALA A C 1
ATOM 1715 O O . ALA A 1 221 ? -4.019 -83.569 0.295 1.00 35.84 221 ALA A O 1
ATOM 1716 N N . ASP A 1 222 ? -2.348 -84.662 -0.812 1.00 39.78 222 ASP A N 1
ATOM 1717 C CA . ASP A 1 222 ? -2.906 -85.674 -1.763 1.00 39.78 222 ASP A CA 1
ATOM 1718 C C . ASP A 1 222 ? -4.421 -85.589 -2.143 1.00 39.78 222 ASP A C 1
ATOM 1720 O O . ASP A 1 222 ? -5.255 -85.344 -1.284 1.00 39.78 222 ASP A O 1
ATOM 1724 N N . ILE A 1 223 ? -4.928 -85.777 -3.380 1.00 38.53 223 ILE A N 1
ATOM 1725 C CA . ILE A 1 223 ? -4.866 -86.968 -4.262 1.00 38.53 223 ILE A CA 1
ATOM 1726 C C . ILE A 1 223 ? -5.287 -86.630 -5.721 1.00 38.53 223 ILE A C 1
ATOM 1728 O O . ILE A 1 223 ? -6.330 -86.010 -5.916 1.00 38.53 223 ILE A O 1
ATOM 1732 N N . GLY A 1 224 ? -4.551 -87.178 -6.707 1.00 36.44 224 GLY A N 1
ATOM 1733 C CA . GLY A 1 224 ? -5.031 -87.818 -7.966 1.00 36.44 224 GLY A CA 1
ATOM 1734 C C . GLY A 1 224 ? -5.582 -86.943 -9.110 1.00 36.44 224 GLY A C 1
ATOM 1735 O O . GLY A 1 224 ? -6.313 -85.994 -8.878 1.00 36.44 224 GLY A O 1
ATOM 1736 N N . ARG A 1 225 ? -5.345 -87.224 -10.398 1.00 37.41 225 ARG A N 1
ATOM 1737 C CA . ARG A 1 225 ? -4.774 -88.361 -11.146 1.00 37.41 225 ARG A CA 1
ATOM 1738 C C . ARG A 1 225 ? -4.085 -87.824 -12.401 1.00 37.41 225 ARG A C 1
ATOM 1740 O O . ARG A 1 225 ? -4.565 -86.788 -12.911 1.00 37.41 225 ARG A O 1
#

Secondary structure (DSSP, 8-state):
-EEEEEEEEE-TTS-EEEEEEEE--EEETTEEE---HHHHHHHHHHHHHHHHHTT-TTSPEEEEEE-TTS-EEEEEEEEEEEEEE-TTS-EEEEEEEEEEETTEEEEEEEETT-SS-EETTTTTTHHHHHHHHHHHHT-EEEEES--SHHHHTT-HHHHHHHHT-SSEEEEEEEEETTTEEEEEEEESSPPP-------GGGGGSS----PPPP-----------

pLDDT: mean 83.3, std 20.51, range [30.22, 98.19]

Sequence (225 aa):
MSHLFVTSGKTPDGKQIVGFGSLNPYVKEGKETTPNARDVFYKVDAIDGFLKAVDADRIPLTLKGKDNEGKDLFMKADAFYTQGTSKEGVAYGVNKISIEIGEERLYASKFAGKETYAFDNAEKNKDLIATFNKAIEKGVDITLSATKEETLSKYPKLIDTIKQIDKSAYVEIDYVKGQGAVLKGVSKEKPAREQESQDPEKKNVAAKKFEPSKGKEKDTADIGR

Radius of gyration: 26.31 Å; chains: 1; bounding box: 42×109×48 Å

Foldseek 3Di:
DDKFKWFWDADPVGWIWIWRDKQAWDDDPNDTDFDFPFNVVVNQVSVCLVCLQQVNLVWWKWKWFAFPVRDTFIKIKHWDKDWDADPVRRIFIWIKMWIGGPNDIWIWIDGVVRPTIDTDPCVVCVVVSVRVRNRDRRMMIMITPHGDPVVCVVRVSVVVLSVVAPRMWMWDWDQDVPSGIHTDDTGRDDDDPPPPPPPPPPPPPPDDDDDDDDDDDDDDDDDDD